Protein AF-A0A8X7BVW0-F1 (afdb_monomer_lite)

pLDDT: mean 76.78, std 14.89, range [41.84, 97.44]

Radius of gyration: 35.73 Å; chains: 1; bounding box: 90×92×79 Å

InterPro domains:
  IPR026680 Coiled-coil domain-containing protein 137 [PF28348] (35-282)
  IPR026680 Coiled-coil domain-containing protein 137 [PTHR21838] (1-282)

Sequence (283 aa):
MGRIPKSKKQKKLKFVDPCYKGPPPKHKKNSRILPNDPPKCADEQKMSRGMEEFFDLKNKAKQNKLKRRKRKKAQKDDFIIVKNHIVDIEQPGMERKVKSLPAVVKQEKFENKYQFFNRLHQMVQKAQVEAKIETKYNIELKNIDEEGNAEYVNASEEVEERKSNKRKKFAEKMKEKKLEKKFSKEYGYKFDLKKERVLFGEVASAPPVLTAKLKKAPEFNKAGKRQLVLKNMFPSIVEPEEKNVAPLSKKWKNMQPELKKNLEIERLRAVQLYRMMKSKKAS

Organism: NCBI:txid2747483

Secondary structure (DSSP, 8-state):
-PPPPPPSS--------TT--SPP----------TTSPPSSSS--PPPHHHHHHHHHHHHHHTT-------PPPPTT---EEE--S--PPPTT-SSPPPPPPSEEE--TT--HHHHHHHHHHHHHHHHHHHHHHHHHTEEEEEE-TTS-EEEEEPPHHHHHHHHHHHHHHHHHHHHHHHHHHHHHHSS-----------TT--SSPPP----PPTT------S-----GGGGSS-------------S-TTTTTS-HHHHHHHHHHHHHHHHHHHHHHHHHH-

Structure (mmCIF, N/CA/C/O backbone):
data_AF-A0A8X7BVW0-F1
#
_entry.id   AF-A0A8X7BVW0-F1
#
loop_
_atom_site.group_PDB
_atom_site.id
_atom_site.type_symbol
_atom_site.label_atom_id
_atom_site.label_alt_id
_atom_site.label_comp_id
_atom_site.label_asym_id
_atom_site.label_entity_id
_atom_site.label_seq_id
_atom_site.pdbx_PDB_ins_code
_atom_site.Cartn_x
_atom_site.Cartn_y
_atom_site.Cartn_z
_atom_site.occupancy
_atom_site.B_iso_or_equiv
_atom_site.auth_seq_id
_atom_site.auth_comp_id
_atom_site.auth_asym_id
_atom_site.auth_atom_id
_atom_site.pdbx_PDB_model_num
ATOM 1 N N . MET A 1 1 ? -24.063 43.518 -1.850 1.00 42.72 1 MET A N 1
ATOM 2 C CA . MET A 1 1 ? -23.518 42.195 -1.457 1.00 42.72 1 MET A CA 1
ATOM 3 C C . MET A 1 1 ? -24.678 41.235 -1.181 1.00 42.72 1 MET A C 1
ATOM 5 O O . MET A 1 1 ? -25.256 41.275 -0.102 1.00 42.72 1 MET A O 1
ATOM 9 N N . GLY A 1 2 ? -25.104 40.455 -2.181 1.00 50.75 2 GLY A N 1
ATOM 10 C CA . GLY A 1 2 ? -26.310 39.616 -2.097 1.00 50.75 2 GLY A CA 1
ATOM 11 C C . GLY A 1 2 ? -26.095 38.327 -1.295 1.00 50.75 2 GLY A C 1
ATOM 12 O O . GLY A 1 2 ? -25.099 37.634 -1.485 1.00 50.75 2 GLY A O 1
ATOM 13 N N . ARG A 1 3 ? -27.031 37.999 -0.393 1.00 54.53 3 ARG A N 1
ATOM 14 C CA . ARG A 1 3 ? -27.007 36.766 0.414 1.00 54.53 3 ARG A CA 1
ATOM 15 C C . ARG A 1 3 ? -27.467 35.561 -0.413 1.00 54.53 3 ARG A C 1
ATOM 17 O O . ARG A 1 3 ? -28.538 35.584 -1.010 1.00 54.53 3 ARG A O 1
ATOM 24 N N . ILE A 1 4 ? -26.677 34.488 -0.395 1.00 56.56 4 ILE A N 1
ATOM 25 C CA . ILE A 1 4 ? -26.977 33.224 -1.082 1.00 56.56 4 ILE A CA 1
ATOM 26 C C . ILE A 1 4 ? -28.040 32.441 -0.283 1.00 56.56 4 ILE A C 1
ATOM 28 O O . ILE A 1 4 ? -27.836 32.197 0.912 1.00 56.56 4 ILE A O 1
ATOM 32 N N . PRO A 1 5 ? -29.155 32.001 -0.895 1.00 55.38 5 PRO A N 1
ATOM 33 C CA . PRO A 1 5 ? -30.182 31.233 -0.196 1.00 55.38 5 PRO A CA 1
ATOM 34 C C . PRO A 1 5 ? -29.732 29.783 0.053 1.00 55.38 5 PRO A C 1
ATOM 36 O O . PRO A 1 5 ? -29.293 29.075 -0.855 1.00 55.38 5 PRO A O 1
ATOM 39 N N . LYS A 1 6 ? -29.868 29.310 1.298 1.00 54.78 6 LYS A N 1
ATOM 40 C CA . LYS A 1 6 ? -29.539 27.930 1.697 1.00 54.78 6 LYS A CA 1
ATOM 41 C C . LYS A 1 6 ? -30.668 26.970 1.301 1.00 54.78 6 LYS A C 1
ATOM 43 O O . LYS A 1 6 ? -31.774 27.059 1.827 1.00 54.78 6 LYS A O 1
ATOM 48 N N . SER A 1 7 ? -30.395 26.009 0.415 1.00 56.81 7 SER A N 1
ATOM 49 C CA . SER A 1 7 ? -31.358 24.953 0.059 1.00 56.81 7 SER A CA 1
ATOM 50 C C . SER A 1 7 ? -31.313 23.768 1.039 1.00 56.81 7 SER A C 1
ATOM 52 O O . SER A 1 7 ? -30.238 23.244 1.318 1.00 56.81 7 SER A O 1
ATOM 54 N N . LYS A 1 8 ? -32.483 23.287 1.489 1.00 58.66 8 LYS A N 1
ATOM 55 C CA . LYS A 1 8 ? -32.697 22.220 2.500 1.00 58.66 8 LYS A CA 1
ATOM 56 C C . LYS A 1 8 ? -32.362 20.772 2.072 1.00 58.66 8 LYS A C 1
ATOM 58 O O . LYS A 1 8 ? -32.707 19.832 2.779 1.00 58.66 8 LYS A O 1
ATOM 63 N N . LYS A 1 9 ? -31.702 20.543 0.936 1.00 56.41 9 LYS A N 1
ATOM 64 C CA . LYS A 1 9 ? -31.255 19.201 0.516 1.00 56.41 9 LYS A CA 1
ATOM 65 C C . LYS A 1 9 ? -29.769 19.271 0.214 1.00 56.41 9 LYS A C 1
ATOM 67 O O . LYS A 1 9 ? -29.373 20.071 -0.627 1.00 56.41 9 LYS A O 1
ATOM 72 N N . GLN A 1 10 ? -28.964 18.459 0.901 1.00 55.59 10 GLN A N 1
ATOM 73 C CA . GLN A 1 10 ? -27.524 18.333 0.675 1.00 55.59 10 GLN A CA 1
ATOM 74 C C . GLN A 1 10 ? -27.252 17.935 -0.784 1.00 55.59 10 GLN A C 1
ATOM 76 O O . GLN A 1 10 ? -27.156 16.759 -1.132 1.00 55.59 10 GLN A O 1
ATOM 81 N N . LYS A 1 11 ? -27.129 18.924 -1.668 1.00 54.22 11 LYS A N 1
ATOM 82 C CA . LYS A 1 11 ? -26.469 18.739 -2.951 1.00 54.22 11 LYS A CA 1
ATOM 83 C C . LYS A 1 11 ? -24.989 18.716 -2.616 1.00 54.22 11 LYS A C 1
ATOM 85 O O . LYS A 1 11 ? -24.462 19.715 -2.135 1.00 54.22 11 LYS A O 1
ATOM 90 N N . LYS A 1 12 ? -24.335 17.572 -2.831 1.00 60.56 12 LYS A N 1
ATOM 91 C CA . LYS A 1 12 ? -22.872 17.499 -2.885 1.00 60.56 12 LYS A CA 1
ATOM 92 C C . LYS A 1 12 ? -22.414 18.693 -3.724 1.00 60.56 12 LYS A C 1
ATOM 94 O O . LYS A 1 12 ? -22.833 18.790 -4.880 1.00 60.56 12 LYS A O 1
ATOM 99 N N . LEU A 1 13 ? -21.668 19.621 -3.122 1.00 55.50 13 LEU A N 1
ATOM 100 C CA . LEU A 1 13 ? -21.007 20.700 -3.847 1.00 55.50 13 LEU A CA 1
ATOM 101 C C . LEU A 1 13 ? -20.209 20.013 -4.953 1.00 55.50 13 LEU A C 1
ATOM 103 O O . LEU A 1 13 ? -19.226 19.325 -4.682 1.00 55.50 13 LEU A O 1
ATOM 107 N N . LYS A 1 14 ? -20.704 20.086 -6.192 1.00 58.03 14 LYS A N 1
ATOM 108 C CA . LYS A 1 14 ? -19.888 19.697 -7.335 1.00 58.03 14 LYS A CA 1
ATOM 109 C C . LYS A 1 14 ? -18.721 20.672 -7.313 1.00 58.03 14 LYS A C 1
ATOM 111 O O . LYS A 1 14 ? -18.957 21.865 -7.150 1.00 58.03 14 LYS A O 1
ATOM 116 N N . PHE A 1 15 ? -17.501 20.156 -7.386 1.00 50.50 15 PHE A N 1
ATOM 117 C CA . PHE A 1 15 ? -16.296 20.969 -7.451 1.00 50.50 15 PHE A CA 1
ATOM 118 C C . PHE A 1 15 ? -16.429 21.899 -8.665 1.00 50.50 15 PHE A C 1
ATOM 120 O O . PHE A 1 15 ? -16.333 21.455 -9.807 1.00 50.50 15 PHE A O 1
ATOM 127 N N . VAL A 1 16 ? -16.792 23.154 -8.409 1.00 56.06 16 VAL A N 1
ATOM 128 C CA . VAL A 1 16 ? -16.766 24.234 -9.389 1.00 56.06 16 VAL A CA 1
ATOM 129 C C . VAL A 1 16 ? -15.484 24.971 -9.071 1.00 56.06 16 VAL A C 1
ATOM 131 O O . VAL A 1 16 ? -15.371 25.568 -8.003 1.00 56.06 16 VAL A O 1
ATOM 134 N N . ASP A 1 17 ? -14.502 24.837 -9.953 1.00 63.69 17 ASP A N 1
ATOM 135 C CA . ASP A 1 17 ? -13.255 25.581 -9.862 1.00 63.69 17 ASP A CA 1
ATOM 136 C C . ASP A 1 17 ? -13.589 27.091 -9.900 1.00 63.69 17 ASP A C 1
ATOM 138 O O . ASP A 1 17 ? -14.168 27.542 -10.897 1.00 63.69 17 ASP A O 1
ATOM 142 N N . PRO A 1 18 ? -13.309 27.874 -8.835 1.00 71.69 18 PRO A N 1
ATOM 143 C CA . PRO A 1 18 ? -13.705 29.284 -8.742 1.00 71.69 18 PRO A CA 1
ATOM 144 C C . PRO A 1 18 ? -13.122 30.156 -9.861 1.00 71.69 18 PRO A C 1
ATOM 146 O O . PRO A 1 18 ? -13.633 31.241 -10.133 1.00 71.69 18 PRO A O 1
ATOM 149 N N . CYS A 1 19 ? -12.055 29.681 -10.509 1.00 67.62 19 CYS A N 1
ATOM 150 C CA . CYS A 1 19 ? -11.322 30.397 -11.545 1.00 67.62 19 CYS A CA 1
ATOM 151 C C . CYS A 1 19 ? -11.762 30.032 -12.976 1.00 67.62 19 CYS A C 1
ATOM 153 O O . CYS A 1 19 ? -11.261 30.615 -13.940 1.00 67.62 19 CYS A O 1
ATOM 155 N N . TYR A 1 20 ? -12.701 29.097 -13.157 1.00 74.44 20 TYR A N 1
ATOM 156 C CA . TYR A 1 20 ? -13.152 28.683 -14.487 1.00 74.44 20 TYR A CA 1
ATOM 157 C C . TYR A 1 20 ? -14.174 29.673 -15.074 1.00 74.44 20 TYR A C 1
ATOM 159 O O . TYR A 1 20 ? -15.349 29.659 -14.715 1.00 74.44 20 TYR A O 1
ATOM 167 N N . LYS A 1 21 ? -13.738 30.518 -16.020 1.00 75.06 21 LYS A N 1
ATOM 168 C CA . LYS A 1 21 ? -14.590 31.484 -16.756 1.00 75.06 21 LYS A CA 1
ATOM 169 C C . LYS A 1 21 ? -15.138 30.954 -18.095 1.00 75.06 21 LYS A C 1
ATOM 171 O O . LYS A 1 21 ? -15.664 31.723 -18.893 1.00 75.06 21 LYS A O 1
ATOM 176 N N . GLY A 1 22 ? -14.986 29.659 -18.374 1.00 79.06 22 GLY A N 1
ATOM 177 C CA . GLY A 1 22 ? -15.438 29.046 -19.625 1.00 79.06 22 GLY A CA 1
ATOM 178 C C . GLY A 1 22 ? -16.896 28.563 -19.579 1.00 79.06 22 GLY A C 1
ATOM 179 O O . GLY A 1 22 ? -17.436 28.324 -18.496 1.00 79.06 22 GLY A O 1
ATOM 180 N N . PRO A 1 23 ? -17.548 28.357 -20.740 1.00 73.88 23 PRO A N 1
ATOM 181 C CA . PRO A 1 23 ? -18.800 27.610 -20.793 1.00 73.88 23 PRO A CA 1
ATOM 182 C C . PRO A 1 23 ? -18.572 26.202 -20.223 1.00 73.88 23 PRO A C 1
ATOM 184 O O . PRO A 1 23 ? -17.513 25.619 -20.460 1.00 73.88 23 PRO A O 1
ATOM 187 N N . PRO A 1 24 ? -19.538 25.633 -19.479 1.00 66.31 24 PRO A N 1
ATOM 188 C CA . PRO A 1 24 ? -19.355 24.350 -18.812 1.00 66.31 24 PRO A CA 1
ATOM 189 C C . PRO A 1 24 ? -18.896 23.295 -19.825 1.00 66.3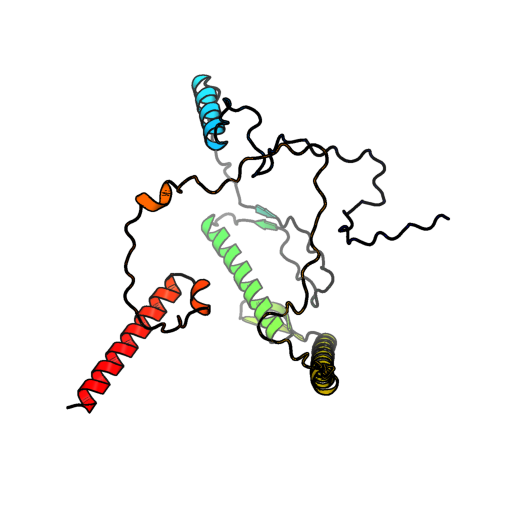1 24 PRO A C 1
ATOM 191 O O . PRO A 1 24 ? -19.453 23.251 -20.931 1.00 66.31 24 PRO A O 1
ATOM 194 N N . PRO A 1 25 ? -17.912 22.436 -19.484 1.00 65.06 25 PRO A N 1
ATOM 195 C CA . PRO A 1 25 ? -17.460 21.403 -20.397 1.00 65.06 25 PRO A CA 1
ATOM 196 C C . PRO A 1 25 ? -18.678 20.573 -20.785 1.00 65.06 25 PRO A C 1
ATOM 198 O O . PRO A 1 25 ? -19.302 19.925 -19.941 1.00 65.06 25 PRO A O 1
ATOM 201 N N . LYS A 1 26 ? -19.052 20.630 -22.070 1.00 59.28 26 LYS A N 1
ATOM 202 C CA . LYS A 1 26 ? -20.091 19.769 -22.626 1.00 59.28 26 LYS A CA 1
ATOM 203 C C . LYS A 1 26 ? -19.593 18.353 -22.383 1.00 59.28 26 LYS A C 1
ATOM 205 O O . LYS A 1 26 ? -18.698 17.891 -23.090 1.00 59.28 26 LYS A O 1
ATOM 210 N N . HIS A 1 27 ? -20.118 17.678 -21.358 1.00 52.81 27 HIS A N 1
ATOM 211 C CA . HIS A 1 27 ? -19.910 16.248 -21.212 1.00 52.81 27 HIS A CA 1
ATOM 212 C C . HIS A 1 27 ? -20.258 15.666 -22.572 1.00 52.81 27 HIS A C 1
ATOM 214 O O . HIS A 1 27 ? -21.388 15.852 -23.032 1.00 52.81 27 HIS A O 1
ATOM 220 N N . LYS A 1 28 ? -19.269 15.069 -23.254 1.00 53.06 28 LYS A N 1
ATOM 221 C CA . LYS A 1 28 ? -19.519 14.347 -24.497 1.00 53.06 28 LYS A CA 1
ATOM 222 C C . LYS A 1 28 ? -20.699 13.453 -24.170 1.00 53.06 28 LYS A C 1
ATOM 224 O O . LYS A 1 28 ? -20.583 12.602 -23.283 1.00 53.06 28 LYS A O 1
ATOM 229 N N . LYS A 1 29 ? -21.849 13.733 -24.788 1.00 50.41 29 LYS A N 1
ATOM 230 C CA . LYS A 1 29 ? -23.032 12.887 -24.719 1.00 50.41 29 LYS A CA 1
ATOM 231 C C . LYS A 1 29 ? -22.629 11.609 -25.435 1.00 50.41 29 LYS A C 1
ATOM 233 O O . LYS A 1 29 ? -23.004 11.381 -26.576 1.00 50.41 29 LYS A O 1
ATOM 238 N N . ASN A 1 30 ? -21.809 10.788 -24.785 1.00 52.25 30 ASN A N 1
ATOM 239 C CA . ASN A 1 30 ? -21.814 9.381 -25.077 1.00 52.25 30 ASN A CA 1
ATOM 240 C C . ASN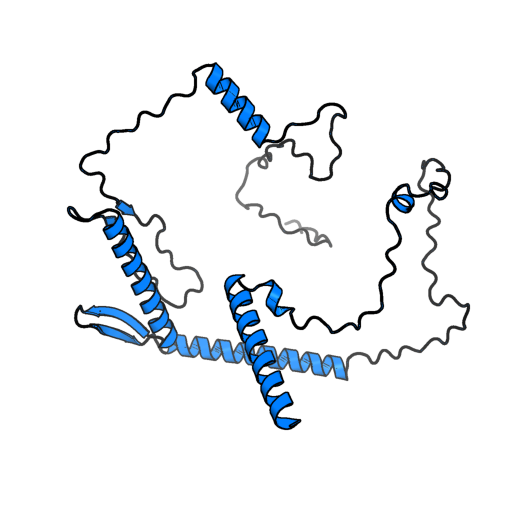 A 1 30 ? -23.281 9.023 -24.896 1.00 52.25 30 ASN A C 1
ATOM 242 O O . ASN A 1 30 ? -23.848 9.268 -23.829 1.00 52.25 30 ASN A O 1
ATOM 246 N N . SER A 1 31 ? -23.890 8.540 -25.966 1.00 53.09 31 SER A N 1
ATOM 247 C CA . SER A 1 31 ? -25.228 7.969 -26.063 1.00 53.09 31 SER A CA 1
ATOM 248 C C . SER A 1 31 ? -25.364 6.716 -25.186 1.00 53.09 31 SER A C 1
ATOM 250 O O . SER A 1 31 ? -25.923 5.704 -25.601 1.00 53.09 31 SER A O 1
ATOM 252 N N . ARG A 1 32 ? -24.822 6.773 -23.965 1.00 56.50 32 ARG A N 1
ATOM 253 C CA . ARG A 1 32 ? -24.996 5.811 -22.896 1.00 56.50 32 ARG A CA 1
ATOM 254 C C . ARG A 1 32 ? -26.451 5.924 -22.487 1.00 56.50 32 ARG A C 1
ATOM 256 O O . ARG A 1 32 ? -26.817 6.767 -21.676 1.00 56.50 32 ARG A O 1
ATOM 263 N N . ILE A 1 33 ? -27.256 5.096 -23.137 1.00 57.94 33 ILE A N 1
ATOM 264 C CA . ILE A 1 33 ? -28.434 4.471 -22.547 1.00 57.94 33 ILE A CA 1
ATOM 265 C C . ILE A 1 33 ? -28.022 4.140 -21.104 1.00 57.94 33 ILE A C 1
ATOM 267 O O . ILE A 1 33 ? -26.988 3.487 -20.904 1.00 57.94 33 ILE A O 1
ATOM 271 N N . LEU A 1 34 ? -28.703 4.706 -20.102 1.00 63.72 34 LEU A N 1
ATOM 272 C CA . LEU A 1 34 ? -28.447 4.300 -18.721 1.00 63.72 34 LEU A CA 1
ATOM 273 C C . LEU A 1 34 ? -28.716 2.788 -18.634 1.00 63.72 34 LEU A C 1
ATOM 275 O O . LEU A 1 34 ? -29.532 2.290 -19.402 1.00 63.72 34 LEU A O 1
ATOM 279 N N . PRO A 1 35 ? -28.069 2.036 -17.729 1.00 59.72 35 PRO A N 1
ATOM 280 C CA . PRO A 1 35 ? -28.177 0.572 -17.697 1.00 59.72 35 PRO A CA 1
ATOM 281 C C . PRO A 1 35 ? -29.611 0.008 -17.665 1.00 59.72 35 PRO A C 1
ATOM 283 O O . PRO A 1 35 ? -29.799 -1.150 -18.013 1.00 59.72 35 PRO A O 1
ATOM 286 N N . ASN A 1 36 ? -30.598 0.827 -17.280 1.00 64.31 36 ASN A N 1
ATOM 287 C CA . ASN A 1 36 ? -32.012 0.463 -17.189 1.00 64.31 36 ASN A CA 1
ATOM 288 C C . ASN A 1 36 ? -32.929 1.272 -18.126 1.00 64.31 36 ASN A C 1
ATOM 290 O O . ASN A 1 36 ? -34.147 1.191 -17.984 1.00 64.31 36 ASN A O 1
ATOM 294 N N . ASP A 1 37 ? -32.387 2.076 -19.043 1.00 73.50 37 ASP A N 1
ATOM 295 C CA . ASP A 1 37 ? -33.228 2.725 -20.049 1.00 73.50 37 ASP A CA 1
ATOM 296 C C . ASP A 1 37 ? -33.638 1.683 -21.105 1.00 73.50 37 ASP A C 1
ATOM 298 O O . ASP A 1 37 ? -32.791 0.896 -21.547 1.00 73.50 37 ASP A O 1
ATOM 302 N N . PRO A 1 38 ? -34.910 1.663 -21.539 1.00 67.38 38 PRO A N 1
ATOM 303 C CA . PRO A 1 38 ? -35.342 0.777 -22.611 1.00 67.38 38 PRO A CA 1
ATOM 304 C C . PRO A 1 38 ? -34.560 1.069 -23.908 1.00 67.38 38 PRO A C 1
ATOM 306 O O . PRO A 1 38 ? -34.147 2.214 -24.144 1.00 67.38 38 PRO A O 1
ATOM 309 N N . PRO A 1 39 ? -34.332 0.053 -24.763 1.00 70.69 39 PRO A N 1
ATOM 310 C CA . PRO A 1 39 ? -33.668 0.254 -26.046 1.00 70.69 39 PRO A CA 1
ATOM 311 C C . PRO A 1 39 ? -34.432 1.286 -26.886 1.00 70.69 39 PRO A C 1
ATOM 313 O O . PRO A 1 39 ? -35.659 1.328 -26.883 1.00 70.69 39 PRO A O 1
ATOM 316 N N . LYS A 1 40 ? -33.695 2.149 -27.597 1.00 70.25 40 LYS A N 1
ATOM 317 C CA . LYS A 1 40 ? -34.285 3.250 -28.380 1.00 70.25 40 LYS A CA 1
ATOM 318 C C . LYS A 1 40 ? -35.033 2.779 -29.630 1.00 70.25 40 LYS A C 1
ATOM 320 O O . LYS A 1 40 ? -35.951 3.468 -30.053 1.00 70.25 40 LYS A O 1
ATOM 325 N N . CYS A 1 41 ? -34.638 1.641 -30.191 1.00 75.44 41 CYS A N 1
ATOM 326 C CA . CYS A 1 41 ? -35.321 0.970 -31.293 1.00 75.44 41 CYS A CA 1
ATOM 327 C C . CYS A 1 41 ? -35.514 -0.499 -30.909 1.00 75.44 41 CYS A C 1
ATOM 329 O O . CYS A 1 41 ? -34.599 -1.097 -30.341 1.00 75.44 41 CYS A O 1
ATOM 331 N N . ALA A 1 42 ? -36.693 -1.057 -31.192 1.00 68.62 42 ALA A N 1
ATOM 332 C CA . ALA A 1 42 ? -37.024 -2.447 -30.868 1.00 68.62 42 ALA A CA 1
ATOM 333 C C . ALA A 1 42 ? -36.228 -3.452 -31.720 1.00 68.62 42 ALA A C 1
ATOM 335 O O . ALA A 1 42 ? -35.870 -4.516 -31.222 1.00 68.62 42 ALA A O 1
ATOM 336 N N . ASP A 1 43 ? -35.886 -3.068 -32.953 1.00 75.19 43 ASP A N 1
ATOM 337 C CA . ASP A 1 43 ? -35.269 -3.964 -33.940 1.00 75.19 43 ASP A CA 1
ATOM 338 C C . ASP A 1 43 ? -33.737 -3.830 -34.022 1.00 75.19 43 ASP A C 1
ATOM 340 O O . ASP A 1 43 ? -33.052 -4.688 -34.575 1.00 75.19 43 ASP A O 1
ATOM 344 N N . GLU A 1 44 ? -33.160 -2.771 -33.443 1.00 70.62 44 GLU A N 1
ATOM 345 C CA . GLU A 1 44 ? -31.708 -2.565 -33.428 1.00 70.62 44 GLU A CA 1
ATOM 346 C C . GLU A 1 44 ? -31.083 -3.183 -32.173 1.00 70.62 44 GLU A C 1
ATOM 348 O O . GLU A 1 44 ? -30.808 -2.510 -31.171 1.00 70.62 44 GLU A O 1
ATOM 353 N N . GLN A 1 45 ? -30.807 -4.485 -32.224 1.00 74.88 45 GLN A N 1
ATOM 354 C CA . GLN A 1 45 ? -29.990 -5.125 -31.202 1.00 74.88 45 GLN A CA 1
ATOM 355 C C . GLN A 1 45 ? -28.525 -4.703 -31.386 1.00 74.88 45 GLN A C 1
ATOM 357 O O . GLN A 1 45 ? -27.822 -5.172 -32.281 1.00 74.88 45 GLN A O 1
ATOM 362 N N . LYS A 1 46 ? -28.046 -3.789 -30.534 1.00 72.81 46 LYS A N 1
ATOM 363 C CA . LYS A 1 46 ? -26.638 -3.372 -30.556 1.00 72.81 46 LYS A CA 1
ATOM 364 C C . LYS A 1 46 ? -25.734 -4.556 -30.240 1.00 72.81 46 LYS A C 1
ATOM 366 O O . LYS A 1 46 ? -25.914 -5.227 -29.221 1.00 72.81 46 LYS A O 1
ATOM 371 N N . MET A 1 47 ? -24.742 -4.783 -31.096 1.00 82.75 47 MET A N 1
ATOM 372 C CA . MET A 1 47 ? -23.728 -5.798 -30.844 1.00 82.75 47 MET A CA 1
ATOM 373 C C . MET A 1 47 ? -22.875 -5.420 -29.632 1.00 82.75 47 MET A C 1
ATOM 375 O O . MET A 1 47 ? -22.715 -4.249 -29.283 1.00 82.75 47 MET A O 1
ATOM 379 N N . SER A 1 48 ? -22.337 -6.430 -28.948 1.00 87.12 48 SER A N 1
ATOM 380 C CA . SER A 1 48 ? -21.414 -6.182 -27.845 1.00 87.12 48 SER A CA 1
ATOM 381 C C . SER A 1 48 ? -20.130 -5.536 -28.374 1.00 87.12 48 SER A C 1
ATOM 383 O O . SER A 1 48 ? -19.669 -5.839 -29.475 1.00 87.12 48 SER A O 1
ATOM 385 N N . ARG A 1 49 ? -19.503 -4.679 -27.565 1.00 83.38 49 ARG A N 1
ATOM 386 C CA . ARG A 1 49 ? -18.277 -3.964 -27.953 1.00 83.38 49 ARG A CA 1
ATOM 387 C C . ARG A 1 49 ? -17.148 -4.898 -28.408 1.00 83.38 49 ARG A C 1
ATOM 389 O O . ARG A 1 49 ? -16.448 -4.588 -29.362 1.00 83.38 49 ARG A O 1
ATOM 396 N N . GLY A 1 50 ? -16.980 -6.048 -27.753 1.00 90.00 50 GLY A N 1
ATOM 397 C CA . GLY A 1 50 ? -15.970 -7.030 -28.164 1.00 90.00 50 GLY A CA 1
ATOM 398 C C . GLY A 1 50 ? -16.244 -7.611 -29.555 1.00 90.00 50 GLY A C 1
ATOM 399 O O . GLY A 1 50 ? -15.314 -7.873 -30.313 1.00 90.00 50 GLY A O 1
ATOM 400 N N . MET A 1 51 ? -17.520 -7.759 -29.918 1.00 89.00 51 MET A N 1
ATOM 401 C CA . MET A 1 51 ? -17.931 -8.234 -31.237 1.00 89.00 51 MET A CA 1
ATOM 402 C C . MET A 1 51 ? -17.742 -7.154 -32.310 1.00 89.00 51 MET A C 1
ATOM 404 O O . MET A 1 51 ? -17.249 -7.464 -33.391 1.00 89.00 51 MET A O 1
ATOM 408 N N . GLU A 1 52 ? -18.031 -5.887 -31.999 1.00 90.19 52 GLU A N 1
ATOM 409 C CA . GLU A 1 52 ? -17.690 -4.746 -32.865 1.00 90.19 52 GLU A CA 1
ATOM 410 C C . GLU A 1 52 ? -16.176 -4.681 -33.135 1.00 90.19 52 GLU A C 1
ATOM 412 O O . GLU A 1 52 ? -15.749 -4.643 -34.290 1.00 90.19 52 GLU A O 1
ATOM 417 N N . GLU A 1 53 ? -15.352 -4.770 -32.084 1.00 93.56 53 GLU A N 1
ATOM 418 C CA . GLU A 1 53 ? -13.887 -4.771 -32.195 1.00 93.56 53 GLU A CA 1
ATOM 419 C C . GLU A 1 53 ? -13.375 -5.950 -33.046 1.00 93.56 53 GLU A C 1
ATOM 421 O O . GLU A 1 53 ? -12.435 -5.795 -33.833 1.00 93.56 53 GLU A O 1
ATOM 426 N N . PHE A 1 54 ? -14.021 -7.116 -32.950 1.00 95.06 54 PHE A N 1
ATOM 427 C CA . PHE A 1 54 ? -13.713 -8.278 -33.782 1.00 95.06 54 PHE A CA 1
ATOM 428 C C . PHE A 1 54 ? -14.044 -8.053 -35.265 1.00 95.06 54 PHE A C 1
ATOM 430 O O . PHE A 1 54 ? -13.218 -8.366 -36.127 1.00 95.06 54 PHE A O 1
ATOM 437 N N . PHE A 1 55 ? -15.213 -7.490 -35.590 1.00 93.88 55 PHE A N 1
ATOM 438 C CA . PHE A 1 55 ? -15.561 -7.156 -36.976 1.00 93.88 55 PHE A CA 1
ATOM 439 C C . PHE A 1 55 ? -14.624 -6.100 -37.558 1.00 93.88 55 PHE A C 1
ATOM 441 O O . PHE A 1 55 ? -14.170 -6.248 -38.694 1.00 93.88 55 PHE A O 1
ATOM 448 N N . ASP A 1 56 ? -14.250 -5.095 -36.770 1.00 93.50 56 ASP A N 1
ATOM 449 C CA . ASP A 1 56 ? -13.261 -4.095 -37.164 1.00 93.50 56 ASP A CA 1
ATOM 450 C C . ASP A 1 56 ? -11.899 -4.723 -37.465 1.00 93.50 56 ASP A C 1
ATOM 452 O O . ASP A 1 56 ? -11.268 -4.397 -38.475 1.00 93.50 56 ASP A O 1
ATOM 456 N N . LEU A 1 57 ? -11.436 -5.644 -36.615 1.00 92.38 57 LEU A N 1
ATOM 457 C CA . LEU A 1 57 ? -10.208 -6.408 -36.841 1.00 92.38 57 LEU A CA 1
ATOM 458 C C . LEU A 1 57 ? -10.304 -7.257 -38.111 1.00 92.38 57 LEU A C 1
ATOM 460 O O . LEU A 1 57 ? -9.389 -7.214 -38.934 1.00 92.38 57 LEU A O 1
ATOM 464 N N . LYS A 1 58 ? -11.419 -7.968 -38.315 1.00 95.00 58 LYS A N 1
ATOM 465 C CA . LYS A 1 58 ? -11.677 -8.781 -39.512 1.00 95.00 58 LYS A CA 1
ATOM 466 C C . LYS A 1 58 ? -11.678 -7.927 -40.781 1.00 95.00 58 LYS A C 1
ATOM 468 O O . LYS A 1 58 ? -11.067 -8.309 -41.775 1.00 95.00 58 LYS A O 1
ATOM 473 N N . ASN A 1 59 ? -12.300 -6.752 -40.746 1.00 93.69 59 ASN A N 1
ATOM 474 C CA . ASN A 1 59 ? -12.342 -5.819 -41.871 1.00 93.69 59 ASN A CA 1
ATOM 475 C C . ASN A 1 59 ? -10.960 -5.218 -42.159 1.00 93.69 59 ASN A C 1
ATOM 477 O O . ASN A 1 59 ? -10.536 -5.168 -43.314 1.00 93.69 59 ASN A O 1
ATOM 481 N N . LYS A 1 60 ? -10.204 -4.836 -41.122 1.00 92.19 60 LYS A N 1
ATOM 482 C CA . LYS A 1 60 ? -8.813 -4.364 -41.260 1.00 92.19 60 LYS A CA 1
ATOM 483 C C . LYS A 1 60 ? -7.883 -5.454 -41.798 1.00 92.19 60 LYS A C 1
ATOM 485 O O . LYS A 1 60 ? -6.978 -5.136 -42.571 1.00 92.19 60 LYS A O 1
ATOM 490 N N . ALA A 1 61 ? -8.114 -6.713 -41.420 1.00 90.12 61 ALA A N 1
ATOM 491 C CA . ALA A 1 61 ? -7.397 -7.870 -41.946 1.00 90.12 61 ALA A CA 1
ATOM 492 C C . ALA A 1 61 ? -7.702 -8.098 -43.429 1.00 90.12 61 ALA A C 1
ATOM 494 O O . ALA A 1 61 ? -6.773 -8.170 -44.223 1.00 90.12 61 ALA A O 1
ATOM 495 N N . LYS A 1 62 ? -8.986 -8.111 -43.815 1.00 92.25 62 LYS A N 1
ATOM 496 C CA . LYS A 1 62 ? -9.415 -8.230 -45.221 1.00 92.25 62 LYS A CA 1
ATOM 497 C C . LYS A 1 62 ? -8.840 -7.127 -46.110 1.00 92.25 62 LYS A C 1
ATOM 499 O O . LYS A 1 62 ? -8.483 -7.381 -47.250 1.00 92.25 62 LYS A O 1
ATOM 504 N N . GLN A 1 63 ? -8.727 -5.908 -45.586 1.00 92.06 63 GLN A N 1
ATOM 505 C CA . GLN A 1 63 ? -8.151 -4.771 -46.310 1.00 92.06 63 GLN A CA 1
ATOM 506 C C . GLN A 1 63 ? -6.609 -4.772 -46.329 1.00 92.06 63 GLN A C 1
ATOM 508 O O . GLN A 1 63 ? -6.021 -3.790 -46.776 1.00 92.06 63 GLN A O 1
ATOM 513 N N . ASN A 1 64 ? -5.936 -5.806 -45.798 1.00 83.12 64 ASN A N 1
ATOM 514 C CA . ASN A 1 64 ? -4.477 -5.862 -45.623 1.00 83.12 64 ASN A CA 1
ATOM 515 C C . ASN A 1 64 ? -3.885 -4.625 -44.908 1.00 83.12 64 ASN A C 1
ATOM 517 O O . ASN A 1 64 ? -2.704 -4.304 -45.037 1.00 83.12 64 ASN A O 1
ATOM 521 N N . LYS A 1 65 ? -4.694 -3.929 -44.095 1.00 81.94 65 LYS A N 1
ATOM 522 C CA . LYS A 1 65 ? -4.285 -2.733 -43.335 1.00 81.94 65 LYS A CA 1
ATOM 523 C C . LYS A 1 65 ? -3.646 -3.074 -41.989 1.00 81.94 65 LYS A C 1
ATOM 525 O O . LYS A 1 65 ? -3.172 -2.177 -41.289 1.00 81.94 65 LYS A O 1
ATOM 530 N N . LEU A 1 66 ? -3.591 -4.354 -41.619 1.00 79.06 66 LEU A N 1
ATOM 531 C CA . LEU A 1 66 ? -2.821 -4.836 -40.473 1.00 79.06 66 LEU A CA 1
ATOM 532 C C . LEU A 1 66 ? -1.323 -4.781 -40.798 1.00 79.06 66 LEU A C 1
ATOM 534 O O . LEU A 1 66 ? -0.693 -5.782 -41.134 1.00 79.06 66 LEU A O 1
ATOM 538 N N . LYS A 1 67 ? -0.729 -3.589 -40.686 1.00 79.44 67 LYS A N 1
ATOM 539 C CA . LYS A 1 67 ? 0.725 -3.435 -40.761 1.00 79.44 67 LYS A CA 1
ATOM 540 C C . LYS A 1 67 ? 1.348 -4.253 -39.629 1.00 79.44 67 LYS A C 1
ATOM 542 O O . LYS A 1 67 ? 1.237 -3.881 -38.459 1.00 79.44 67 LYS A O 1
ATOM 547 N N . ARG A 1 68 ? 2.025 -5.358 -39.966 1.00 76.06 68 ARG A N 1
ATOM 548 C CA . ARG A 1 68 ? 2.898 -6.062 -39.017 1.00 76.06 68 ARG A CA 1
ATOM 549 C C . ARG A 1 68 ? 3.913 -5.037 -38.524 1.00 76.06 68 ARG A C 1
ATOM 551 O O . ARG A 1 68 ? 4.702 -4.521 -39.316 1.00 76.06 68 ARG A O 1
ATOM 558 N N . ARG A 1 69 ? 3.868 -4.686 -37.233 1.00 76.75 69 ARG A N 1
ATOM 559 C CA . ARG A 1 69 ? 4.904 -3.836 -36.634 1.00 76.75 69 ARG A CA 1
ATOM 560 C C . ARG A 1 69 ? 6.239 -4.522 -36.904 1.00 76.75 69 ARG A C 1
ATOM 562 O O . ARG A 1 69 ? 6.472 -5.617 -36.396 1.00 76.75 69 ARG A O 1
ATOM 569 N N . LYS A 1 70 ? 7.094 -3.896 -37.721 1.00 75.00 70 LYS A N 1
ATOM 570 C CA . LYS A 1 70 ? 8.480 -4.339 -37.883 1.00 75.00 70 LYS A CA 1
ATOM 571 C C . LYS A 1 70 ? 9.087 -4.352 -36.481 1.00 75.00 70 LYS A C 1
ATOM 573 O O . LYS A 1 70 ? 9.103 -3.314 -35.816 1.00 75.00 70 LYS A O 1
ATOM 578 N N . ARG A 1 71 ? 9.510 -5.526 -36.003 1.00 71.12 71 ARG A N 1
ATOM 579 C CA . ARG A 1 71 ? 10.273 -5.622 -34.756 1.00 71.12 71 ARG A CA 1
ATOM 580 C C . ARG A 1 71 ? 11.538 -4.798 -34.980 1.00 71.12 71 ARG A C 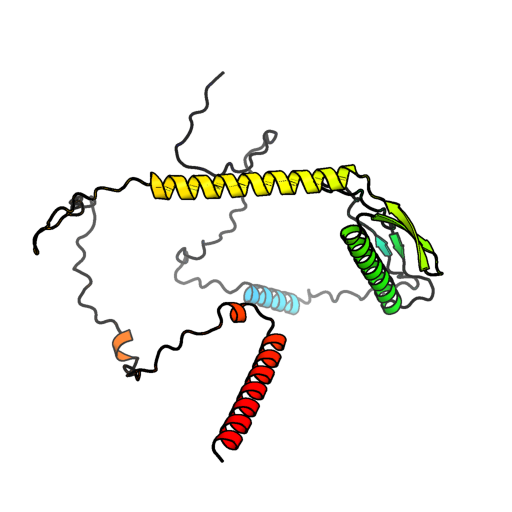1
ATOM 582 O O . ARG A 1 71 ? 12.321 -5.121 -35.870 1.00 71.12 71 ARG A O 1
ATOM 589 N N . LYS A 1 72 ? 11.687 -3.687 -34.253 1.00 70.81 72 LYS A N 1
ATOM 590 C CA . LYS A 1 72 ? 12.945 -2.938 -34.254 1.00 70.81 72 LYS A CA 1
ATOM 591 C C . LYS A 1 72 ? 14.033 -3.917 -33.801 1.00 70.81 72 LYS A C 1
ATOM 593 O O . LYS A 1 72 ? 13.815 -4.639 -32.829 1.00 70.81 72 LYS A O 1
ATOM 598 N N . LYS A 1 73 ? 15.145 -3.999 -34.538 1.00 67.25 73 LYS A N 1
ATOM 599 C CA . LYS A 1 73 ? 16.327 -4.735 -34.068 1.00 67.25 73 LYS A CA 1
ATOM 600 C C . LYS A 1 73 ? 16.730 -4.096 -32.735 1.00 67.25 73 LYS A C 1
ATOM 602 O O . LYS A 1 73 ? 16.791 -2.869 -32.679 1.00 67.25 73 LYS A O 1
ATOM 607 N N . ALA A 1 74 ? 16.904 -4.903 -31.687 1.00 61.28 74 ALA A N 1
ATOM 608 C CA . ALA A 1 74 ? 17.379 -4.409 -30.396 1.00 61.28 74 ALA A CA 1
ATOM 609 C C . ALA A 1 74 ? 18.709 -3.681 -30.631 1.00 61.28 74 ALA A C 1
ATOM 611 O O . ALA A 1 74 ? 19.584 -4.226 -31.315 1.00 61.28 74 ALA A O 1
ATOM 612 N N . 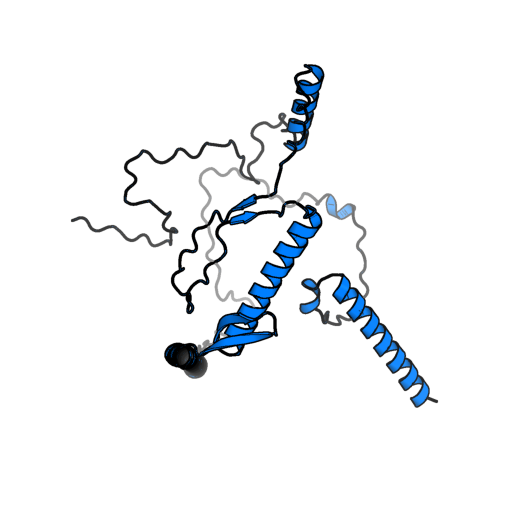GLN A 1 75 ? 18.826 -2.436 -30.170 1.00 69.12 75 GLN A N 1
ATOM 613 C CA . GLN A 1 75 ? 20.109 -1.744 -30.239 1.00 69.12 75 GLN A CA 1
ATOM 614 C C . GLN A 1 75 ? 21.064 -2.443 -29.267 1.00 69.12 75 GLN A C 1
ATOM 616 O O . GLN A 1 75 ? 20.640 -2.971 -28.238 1.00 69.12 75 GLN A O 1
ATOM 621 N N . LYS A 1 76 ? 22.353 -2.508 -29.622 1.00 62.47 76 LYS A N 1
ATOM 622 C CA . LYS A 1 76 ? 23.361 -3.267 -28.861 1.00 62.47 76 LYS A CA 1
ATOM 623 C C . LYS A 1 76 ? 23.546 -2.769 -27.416 1.00 62.47 76 LYS A C 1
ATOM 625 O O . LYS A 1 76 ? 24.079 -3.519 -26.614 1.00 62.47 76 LYS A O 1
ATOM 630 N N . ASP A 1 77 ? 22.998 -1.600 -27.082 1.00 67.44 77 ASP A N 1
ATOM 631 C CA . ASP A 1 77 ? 23.081 -0.964 -25.765 1.00 67.44 77 ASP A CA 1
ATOM 632 C C . ASP A 1 77 ? 21.693 -0.573 -25.216 1.00 67.44 77 ASP A C 1
ATOM 634 O O . ASP A 1 77 ? 21.509 0.505 -24.649 1.00 67.44 77 ASP A O 1
ATOM 638 N N . ASP A 1 78 ? 20.684 -1.437 -25.388 1.00 77.06 78 ASP A N 1
ATOM 639 C CA . ASP A 1 78 ? 19.356 -1.268 -24.771 1.00 77.06 78 ASP A CA 1
ATOM 640 C C . ASP A 1 78 ? 19.408 -1.577 -23.254 1.00 77.06 78 ASP A C 1
ATOM 642 O O . ASP A 1 78 ? 18.779 -2.524 -22.766 1.00 77.06 78 ASP A O 1
ATOM 646 N N . PHE A 1 79 ? 20.179 -0.791 -22.494 1.00 88.94 79 PHE A N 1
ATOM 647 C CA . PHE A 1 79 ? 20.194 -0.857 -21.032 1.00 88.94 79 PHE A CA 1
ATOM 648 C C . PHE A 1 79 ? 18.855 -0.388 -20.468 1.00 88.94 79 PHE A C 1
ATOM 650 O O . PHE A 1 79 ? 18.312 0.647 -20.865 1.00 88.94 79 PHE A O 1
ATOM 657 N N . ILE A 1 80 ? 18.323 -1.135 -19.502 1.00 89.25 80 ILE A N 1
ATOM 658 C CA . ILE A 1 80 ? 17.119 -0.714 -18.790 1.00 89.25 80 ILE A CA 1
ATOM 659 C C . ILE A 1 80 ? 17.480 0.477 -17.895 1.00 89.25 80 ILE A C 1
ATOM 661 O O . ILE A 1 80 ? 18.373 0.398 -17.051 1.00 89.25 80 ILE A O 1
ATOM 665 N N . ILE A 1 81 ? 16.767 1.589 -18.079 1.00 91.69 81 ILE A N 1
ATOM 666 C CA . ILE A 1 81 ? 16.898 2.795 -17.260 1.00 91.69 81 ILE A CA 1
ATOM 667 C C . ILE A 1 81 ? 15.565 3.029 -16.561 1.00 91.69 81 ILE A C 1
ATOM 669 O O . ILE A 1 81 ? 14.560 3.329 -17.207 1.00 91.69 81 ILE A O 1
ATOM 673 N N . VAL A 1 82 ? 15.568 2.920 -15.237 1.00 90.88 82 VAL A N 1
ATOM 674 C CA . VAL A 1 82 ? 14.421 3.251 -14.393 1.00 90.88 82 VAL A CA 1
ATOM 675 C C . VAL A 1 82 ? 14.632 4.663 -13.863 1.00 90.88 82 VAL A C 1
ATOM 677 O O . VAL A 1 82 ? 15.616 4.937 -13.178 1.00 90.88 82 VAL A O 1
ATOM 680 N N . LYS A 1 83 ? 13.729 5.576 -14.228 1.00 89.62 83 LYS A N 1
ATOM 681 C CA . LYS A 1 83 ? 13.722 6.962 -13.748 1.00 89.62 83 LYS A CA 1
ATOM 682 C C . LYS A 1 83 ? 12.569 7.150 -12.775 1.00 89.62 83 LYS A C 1
ATOM 684 O O . LYS A 1 83 ? 11.444 6.752 -13.086 1.00 89.62 83 LYS A O 1
ATOM 689 N N . ASN A 1 84 ? 12.827 7.815 -11.655 1.00 81.06 84 ASN A N 1
ATOM 690 C CA . ASN A 1 84 ? 11.757 8.247 -10.767 1.00 81.06 84 ASN A CA 1
ATOM 691 C C . ASN A 1 84 ? 11.013 9.409 -11.432 1.00 81.06 84 ASN A C 1
ATOM 693 O O . ASN A 1 84 ? 11.557 10.492 -11.624 1.00 81.06 84 ASN A O 1
ATOM 697 N N . HIS A 1 85 ? 9.773 9.156 -11.853 1.00 68.56 85 HIS A N 1
ATOM 698 C CA . HIS A 1 85 ? 8.928 10.168 -12.494 1.00 68.56 85 HIS A CA 1
ATOM 699 C C . HIS A 1 85 ? 8.140 11.019 -11.492 1.00 68.56 85 HIS A C 1
ATOM 701 O O . HIS A 1 85 ? 7.597 12.056 -11.868 1.00 68.56 85 HIS A O 1
ATOM 707 N N . ILE A 1 86 ? 8.056 10.572 -10.240 1.00 74.12 86 ILE A N 1
ATOM 708 C CA . ILE A 1 86 ? 7.357 11.262 -9.162 1.00 74.12 86 ILE A CA 1
ATOM 709 C C . ILE A 1 86 ? 8.432 11.936 -8.320 1.00 74.12 86 ILE A C 1
ATOM 711 O O . ILE A 1 86 ? 9.324 11.263 -7.811 1.00 74.12 86 ILE A O 1
ATOM 715 N N . VAL A 1 87 ? 8.367 13.263 -8.236 1.00 65.56 87 VAL A N 1
ATOM 716 C CA . VAL A 1 87 ? 9.185 14.031 -7.297 1.00 65.56 87 VAL A CA 1
ATOM 717 C C . VAL A 1 87 ? 8.708 13.664 -5.896 1.00 65.56 87 VAL A C 1
ATOM 719 O O . VAL A 1 87 ? 7.499 13.659 -5.651 1.00 65.56 87 VAL A O 1
ATOM 722 N N . ASP A 1 88 ? 9.642 13.341 -5.009 1.00 68.75 88 ASP A N 1
ATOM 723 C CA . ASP A 1 88 ? 9.384 13.040 -3.603 1.00 68.75 88 ASP A CA 1
ATOM 724 C C . ASP A 1 88 ? 8.850 14.301 -2.899 1.00 68.75 88 ASP A C 1
ATOM 726 O O . ASP A 1 88 ? 9.590 15.078 -2.303 1.00 68.75 88 ASP A O 1
ATOM 730 N N . ILE A 1 89 ? 7.550 14.563 -3.045 1.00 79.69 89 ILE A N 1
ATOM 731 C CA . ILE A 1 89 ? 6.869 15.683 -2.397 1.00 79.69 89 ILE A CA 1
ATOM 732 C C . ILE A 1 89 ? 6.416 15.203 -1.022 1.00 79.69 89 ILE A C 1
ATOM 734 O O . ILE A 1 89 ? 5.617 14.267 -0.920 1.00 79.69 89 ILE A O 1
ATOM 738 N N . GLU A 1 90 ? 6.897 15.866 0.029 1.00 81.38 90 GLU A N 1
ATOM 739 C CA . GLU A 1 90 ? 6.416 15.645 1.391 1.00 81.38 90 GLU A CA 1
ATOM 740 C C . GLU A 1 90 ? 4.901 15.872 1.443 1.00 81.38 90 GLU A C 1
ATOM 742 O O . GLU A 1 90 ? 4.392 16.956 1.144 1.00 81.38 90 GLU A O 1
ATOM 747 N N . GLN A 1 91 ? 4.154 14.823 1.785 1.00 82.50 91 GLN A N 1
ATOM 748 C CA . GLN A 1 91 ? 2.704 14.925 1.890 1.00 82.50 91 GLN A CA 1
ATOM 749 C C . GLN A 1 91 ? 2.306 15.480 3.263 1.00 82.50 91 GLN A C 1
ATOM 751 O O . GLN A 1 91 ? 2.900 15.105 4.281 1.00 82.50 91 GLN A O 1
ATOM 756 N N . PRO A 1 92 ? 1.261 16.327 3.334 1.00 82.94 92 PRO A N 1
ATOM 757 C CA . PRO A 1 92 ? 0.779 16.842 4.607 1.00 82.94 92 PRO A CA 1
ATOM 758 C C . PRO A 1 92 ? 0.338 15.684 5.510 1.00 82.94 92 PRO A C 1
ATOM 760 O O . PRO A 1 92 ? -0.509 14.872 5.139 1.00 82.94 92 PRO A O 1
ATOM 763 N N . GLY A 1 93 ? 0.912 15.621 6.713 1.00 82.06 93 GLY A N 1
ATOM 764 C CA . GLY A 1 93 ? 0.640 14.565 7.692 1.00 82.06 93 GLY A CA 1
ATOM 765 C C . GLY A 1 93 ? 1.668 13.432 7.734 1.00 82.06 93 GLY A C 1
ATOM 766 O O . GLY A 1 93 ? 1.511 12.535 8.563 1.00 82.06 93 GLY A O 1
ATOM 767 N N . MET A 1 94 ? 2.722 13.468 6.911 1.00 80.81 94 MET A N 1
ATOM 768 C CA . MET A 1 94 ? 3.895 12.619 7.134 1.00 80.81 94 MET A CA 1
ATOM 769 C C . MET A 1 94 ? 4.636 13.080 8.396 1.00 80.81 94 MET A C 1
ATOM 771 O O . MET A 1 94 ? 4.961 14.252 8.548 1.00 80.81 94 MET A O 1
ATOM 775 N N . GLU A 1 95 ? 4.867 12.155 9.331 1.00 76.38 95 GLU A N 1
ATOM 776 C CA . GLU A 1 95 ? 5.603 12.436 10.577 1.00 76.38 95 GLU A CA 1
ATOM 777 C C . GLU A 1 95 ? 7.125 12.398 10.375 1.00 76.38 95 GLU A C 1
ATOM 779 O O . GLU A 1 95 ? 7.862 12.840 11.248 1.00 76.38 95 GLU A O 1
ATOM 784 N N . ARG A 1 96 ? 7.590 11.860 9.241 1.00 77.69 96 ARG A N 1
ATOM 785 C CA . ARG A 1 96 ? 9.005 11.654 8.923 1.00 77.69 96 ARG A CA 1
ATOM 786 C C . ARG A 1 96 ? 9.349 12.277 7.588 1.00 77.69 96 ARG A C 1
ATOM 788 O O . ARG A 1 96 ? 8.516 12.277 6.679 1.00 77.69 96 ARG A O 1
ATOM 795 N N . LYS A 1 97 ? 10.590 12.749 7.486 1.00 82.69 97 LYS A N 1
ATOM 796 C CA . LYS A 1 97 ? 11.154 13.269 6.242 1.00 82.69 97 LYS A CA 1
ATOM 797 C C . LYS A 1 97 ? 11.248 12.148 5.212 1.00 82.69 97 LYS A C 1
ATOM 799 O O . LYS A 1 97 ? 11.486 10.988 5.558 1.00 82.69 97 LYS A O 1
ATOM 804 N N . VAL A 1 98 ? 11.035 12.489 3.947 1.00 84.38 98 VAL A N 1
ATOM 805 C CA . VAL A 1 98 ? 11.160 11.517 2.859 1.00 84.38 98 VAL A CA 1
ATOM 806 C C . VAL A 1 98 ? 12.645 11.247 2.623 1.00 84.38 98 VAL A C 1
ATOM 808 O O . VAL A 1 98 ? 13.425 12.179 2.439 1.00 84.38 98 VAL A O 1
ATOM 811 N N . LYS A 1 99 ? 13.051 9.972 2.657 1.00 83.38 99 LYS A N 1
ATOM 812 C CA . LYS A 1 99 ? 14.420 9.581 2.302 1.00 83.38 99 LYS A CA 1
ATOM 813 C C . LYS A 1 99 ? 14.649 9.825 0.813 1.00 83.38 99 LYS A C 1
ATOM 815 O O . LYS A 1 99 ? 13.791 9.482 0.001 1.00 83.38 99 LYS A O 1
ATOM 820 N N . SER A 1 100 ? 15.810 10.363 0.457 1.00 82.62 100 SER A N 1
ATOM 821 C CA . SER A 1 100 ? 16.188 10.539 -0.941 1.00 82.62 100 SER A CA 1
ATOM 822 C C . SER A 1 100 ? 16.395 9.177 -1.603 1.00 82.62 100 SER A C 1
ATOM 824 O O . SER A 1 100 ? 17.261 8.394 -1.215 1.00 82.62 100 SER A O 1
ATOM 826 N N . LEU A 1 101 ? 15.592 8.884 -2.623 1.00 82.25 101 LEU A N 1
ATOM 827 C CA . LEU A 1 101 ? 15.806 7.719 -3.472 1.00 82.25 101 LEU A CA 1
ATOM 828 C C . LEU A 1 101 ? 16.770 8.067 -4.616 1.00 82.25 101 LEU A C 1
ATOM 830 O O . LEU A 1 101 ? 16.802 9.213 -5.075 1.00 82.25 101 LEU A O 1
ATOM 834 N N . PRO A 1 102 ? 17.539 7.092 -5.132 1.00 87.44 102 PRO A N 1
ATOM 835 C CA . PRO A 1 102 ? 18.361 7.319 -6.312 1.00 87.44 102 PRO A CA 1
ATOM 836 C C . PRO A 1 102 ? 17.472 7.747 -7.485 1.00 87.44 102 PRO A C 1
ATOM 838 O O . PRO A 1 102 ? 16.537 7.042 -7.863 1.00 87.44 102 PRO A O 1
ATOM 841 N N . ALA A 1 103 ? 17.773 8.907 -8.075 1.00 87.88 103 ALA A N 1
ATOM 842 C CA . ALA A 1 103 ? 16.948 9.502 -9.129 1.00 87.88 103 ALA A CA 1
ATOM 843 C C . ALA A 1 103 ? 16.845 8.612 -10.380 1.00 87.88 103 ALA A C 1
ATOM 845 O O . ALA A 1 103 ? 15.821 8.589 -11.073 1.00 87.88 103 ALA A O 1
ATOM 846 N N . VAL A 1 104 ? 17.926 7.887 -10.680 1.00 91.56 104 VAL A N 1
ATOM 847 C CA . VAL A 1 104 ? 18.016 6.992 -11.828 1.00 91.56 104 VAL A CA 1
ATOM 848 C C . VAL A 1 104 ? 18.747 5.723 -11.421 1.00 91.56 104 VAL A C 1
ATOM 850 O O . VAL A 1 104 ? 19.888 5.781 -10.970 1.00 91.56 104 VAL A O 1
ATOM 853 N N . VAL A 1 105 ? 18.114 4.577 -11.657 1.00 93.56 105 VAL A N 1
ATOM 854 C CA . VAL A 1 105 ? 18.730 3.257 -11.501 1.00 93.56 105 VAL A CA 1
ATOM 855 C C . VAL A 1 105 ? 18.915 2.662 -12.893 1.00 93.56 105 VAL A C 1
ATOM 857 O O . VAL A 1 105 ? 17.955 2.528 -13.658 1.00 93.56 105 VAL A O 1
ATOM 860 N N . LYS A 1 106 ? 20.165 2.359 -13.250 1.00 94.81 106 LYS A N 1
ATOM 861 C CA . LYS A 1 106 ? 20.541 1.830 -14.567 1.00 94.81 106 LYS A CA 1
ATOM 862 C C . LYS A 1 106 ? 21.044 0.397 -14.441 1.00 94.81 106 LYS A C 1
ATOM 864 O O . LYS A 1 106 ? 21.736 0.066 -13.480 1.00 94.81 106 LYS A O 1
ATOM 869 N N . GLN A 1 107 ? 20.712 -0.421 -15.432 1.00 95.50 107 GLN A N 1
ATOM 870 C CA . GLN A 1 107 ? 21.307 -1.740 -15.618 1.00 95.50 107 GLN A CA 1
ATOM 871 C C . GLN A 1 107 ? 22.817 -1.622 -15.869 1.00 95.50 107 GLN A C 1
ATOM 873 O O . GLN A 1 107 ? 23.254 -0.734 -16.603 1.00 95.50 107 GLN A O 1
ATOM 878 N N . GLU A 1 108 ? 23.606 -2.507 -15.265 1.00 93.94 108 GLU A N 1
ATOM 879 C CA . GLU A 1 108 ? 25.062 -2.530 -15.442 1.00 93.94 108 GLU A CA 1
ATOM 880 C C . GLU A 1 108 ? 25.481 -3.212 -16.751 1.00 93.94 108 GLU A C 1
ATOM 882 O O . GLU A 1 108 ? 24.737 -4.001 -17.335 1.00 93.94 108 GLU A O 1
ATOM 887 N N . LYS A 1 109 ? 26.709 -2.927 -17.212 1.00 92.88 109 LYS A N 1
ATOM 888 C CA . LYS A 1 109 ? 27.222 -3.377 -18.520 1.00 92.88 109 LYS A CA 1
ATOM 889 C C . LYS A 1 109 ? 27.176 -4.899 -18.706 1.00 92.88 109 LYS A C 1
ATOM 891 O O . LYS A 1 109 ? 26.920 -5.370 -19.809 1.00 92.88 109 LYS A O 1
ATOM 896 N N . PHE A 1 110 ? 27.417 -5.649 -17.634 1.00 94.06 110 PHE A N 1
ATOM 897 C CA . PHE A 1 110 ? 27.489 -7.114 -17.642 1.00 94.06 110 PHE A CA 1
ATOM 898 C C . PHE A 1 110 ? 26.315 -7.775 -16.907 1.00 94.06 110 PHE A C 1
ATOM 900 O O . PHE A 1 110 ? 26.320 -8.982 -16.685 1.00 94.06 110 PHE A O 1
ATOM 907 N N . GLU A 1 111 ? 25.302 -6.996 -16.532 1.00 94.56 111 GLU A N 1
ATOM 908 C CA . GLU A 1 111 ? 24.154 -7.485 -15.777 1.00 94.56 111 GLU A CA 1
ATOM 909 C C . GLU A 1 111 ? 23.055 -7.962 -16.732 1.00 94.56 111 GLU A C 1
ATOM 911 O O . GLU A 1 111 ? 22.677 -7.270 -17.678 1.00 94.56 111 GLU A O 1
ATOM 916 N N . ASN A 1 112 ? 22.497 -9.148 -16.489 1.00 95.81 112 ASN A N 1
ATOM 917 C CA . ASN A 1 112 ? 21.323 -9.625 -17.222 1.00 95.81 112 ASN A CA 1
ATOM 918 C C . ASN A 1 112 ? 20.058 -8.871 -16.764 1.00 95.81 112 ASN A C 1
ATOM 920 O O . ASN A 1 112 ? 19.940 -8.482 -15.607 1.00 95.81 112 ASN A O 1
ATOM 924 N N . LYS A 1 113 ? 19.040 -8.752 -17.623 1.00 93.50 113 LYS A N 1
ATOM 925 C CA . LYS A 1 113 ? 17.741 -8.142 -17.282 1.00 93.50 113 LYS A CA 1
ATOM 926 C C . LYS A 1 113 ? 17.132 -8.735 -16.010 1.00 93.50 113 LYS A C 1
ATOM 928 O O . LYS A 1 113 ? 16.620 -8.002 -15.174 1.00 93.50 113 LYS A O 1
ATOM 933 N N . TYR A 1 114 ? 17.206 -10.055 -15.842 1.00 96.06 114 TYR A N 1
ATOM 934 C CA . TYR A 1 114 ? 16.710 -10.717 -14.632 1.00 96.06 114 TYR A CA 1
ATOM 935 C C . TYR A 1 114 ? 17.530 -10.367 -13.386 1.00 96.06 114 TYR A C 1
ATOM 937 O O . TYR A 1 114 ? 16.953 -10.153 -12.325 1.00 96.06 114 TYR A O 1
ATOM 945 N N . GLN A 1 115 ? 18.855 -10.260 -13.516 1.00 96.88 115 GLN A N 1
ATOM 946 C CA . GLN A 1 115 ? 19.726 -9.833 -12.418 1.00 96.88 115 GLN A CA 1
ATOM 947 C C . GLN A 1 115 ? 19.416 -8.388 -12.016 1.00 96.88 115 GLN A C 1
ATOM 949 O O . GLN A 1 115 ? 19.240 -8.128 -10.832 1.00 96.88 115 GLN A O 1
ATOM 954 N N . PHE A 1 116 ? 19.191 -7.506 -12.995 1.00 96.69 116 PHE A N 1
ATOM 955 C CA . PHE A 1 116 ? 18.740 -6.133 -12.764 1.00 96.69 116 PHE A CA 1
ATOM 956 C C . PHE A 1 116 ? 17.435 -6.063 -11.976 1.00 96.69 116 PHE A C 1
ATOM 958 O O . PHE A 1 116 ? 17.350 -5.360 -10.968 1.00 96.69 116 PHE A O 1
ATOM 965 N N . PHE A 1 117 ? 16.416 -6.821 -12.387 1.00 96.94 117 PHE A N 1
ATOM 966 C CA . PHE A 1 117 ? 15.154 -6.854 -11.649 1.00 96.94 117 PHE A CA 1
ATOM 967 C C . PHE A 1 117 ? 15.311 -7.448 -10.248 1.00 96.94 117 PHE A C 1
ATOM 969 O O . PHE A 1 117 ? 14.688 -6.945 -9.316 1.00 96.94 117 PHE A O 1
ATOM 976 N N . ASN A 1 118 ? 16.160 -8.462 -10.073 1.00 97.44 118 ASN A N 1
ATOM 977 C CA . ASN A 1 118 ? 16.442 -9.033 -8.759 1.00 97.44 118 ASN A CA 1
ATOM 978 C C . ASN A 1 118 ? 17.174 -8.035 -7.852 1.00 97.44 118 ASN A C 1
ATOM 980 O O . ASN A 1 118 ? 16.786 -7.885 -6.696 1.00 97.44 118 ASN A O 1
ATOM 984 N N . ARG A 1 119 ? 18.165 -7.301 -8.371 1.00 96.12 119 ARG A N 1
ATOM 985 C CA . ARG A 1 119 ? 18.863 -6.226 -7.651 1.00 96.12 119 ARG A CA 1
ATOM 986 C C . ARG A 1 119 ? 17.890 -5.129 -7.230 1.00 96.12 119 ARG A C 1
ATOM 988 O O . ARG A 1 119 ? 17.849 -4.754 -6.061 1.00 96.12 119 ARG A O 1
ATOM 995 N N . LEU A 1 120 ? 17.036 -4.679 -8.148 1.00 95.69 120 LEU A N 1
ATOM 996 C CA . LEU A 1 120 ? 15.992 -3.697 -7.853 1.00 95.69 120 LEU A CA 1
ATOM 997 C C . LEU A 1 120 ? 15.009 -4.223 -6.797 1.00 95.69 120 LEU A C 1
ATOM 999 O O . LEU A 1 120 ? 14.636 -3.499 -5.877 1.00 95.69 120 LEU A O 1
ATOM 1003 N N . HIS A 1 121 ? 14.624 -5.497 -6.879 1.00 96.62 121 HIS A N 1
ATOM 1004 C CA . HIS A 1 121 ? 13.759 -6.124 -5.886 1.00 96.62 121 HIS A CA 1
ATOM 1005 C C . HIS A 1 121 ? 14.412 -6.175 -4.500 1.00 96.62 121 HIS A C 1
ATOM 1007 O O . HIS A 1 121 ? 13.762 -5.839 -3.512 1.00 96.62 121 HIS A O 1
ATOM 1013 N N . GLN A 1 122 ? 15.698 -6.522 -4.421 1.00 95.25 122 GLN A N 1
ATOM 1014 C CA . GLN A 1 122 ? 16.461 -6.499 -3.173 1.00 95.25 122 GLN A CA 1
ATOM 1015 C C . GLN A 1 122 ? 16.540 -5.087 -2.583 1.00 95.25 122 GLN A C 1
ATOM 1017 O O . GLN A 1 122 ? 16.326 -4.931 -1.385 1.00 95.25 122 GLN A O 1
ATOM 1022 N N . MET A 1 123 ? 16.766 -4.051 -3.402 1.00 92.31 123 MET A N 1
ATOM 1023 C CA . MET A 1 123 ? 16.731 -2.655 -2.939 1.00 92.31 123 MET A CA 1
ATOM 1024 C C . MET A 1 123 ? 15.373 -2.295 -2.322 1.00 92.31 123 MET A C 1
ATOM 1026 O O . MET A 1 123 ? 15.315 -1.705 -1.246 1.00 92.31 123 MET A O 1
ATOM 1030 N N . VAL A 1 124 ? 14.272 -2.701 -2.964 1.00 93.38 124 VAL A N 1
ATOM 1031 C CA . VAL A 1 124 ? 12.916 -2.473 -2.440 1.00 93.38 124 VAL A CA 1
ATOM 1032 C C . VAL A 1 124 ? 12.694 -3.224 -1.127 1.00 93.38 124 VAL A C 1
ATOM 1034 O O . VAL A 1 124 ? 12.146 -2.655 -0.184 1.00 93.38 124 VAL A O 1
ATOM 1037 N N . GLN A 1 125 ? 13.115 -4.487 -1.040 1.00 95.31 125 GLN A N 1
ATOM 1038 C CA . GLN A 1 125 ? 12.994 -5.268 0.191 1.00 95.31 125 GLN A CA 1
ATOM 1039 C C . GLN A 1 125 ? 13.796 -4.641 1.339 1.00 95.31 125 GLN A C 1
ATOM 1041 O O . GLN A 1 125 ? 13.256 -4.508 2.436 1.00 95.31 125 GLN A O 1
ATOM 1046 N N . LYS A 1 126 ? 15.036 -4.199 1.085 1.00 91.38 126 LYS A N 1
ATOM 1047 C CA . LYS A 1 126 ? 15.865 -3.486 2.070 1.00 91.38 126 LYS A CA 1
ATOM 1048 C C . LYS A 1 126 ? 15.160 -2.228 2.577 1.00 91.38 126 LYS A C 1
ATOM 1050 O O . LYS A 1 126 ? 14.933 -2.114 3.777 1.00 91.38 126 LYS A O 1
ATOM 1055 N N . ALA A 1 127 ? 14.662 -1.381 1.674 1.00 91.06 127 ALA A N 1
ATOM 1056 C CA . ALA A 1 127 ? 13.918 -0.175 2.042 1.00 91.06 127 ALA A CA 1
ATOM 1057 C C . ALA A 1 127 ? 12.655 -0.476 2.878 1.00 91.06 127 ALA A C 1
ATOM 1059 O O . ALA A 1 127 ? 12.337 0.238 3.829 1.00 91.06 127 ALA A O 1
ATOM 1060 N N . GLN A 1 128 ? 11.929 -1.557 2.567 1.00 93.06 128 GLN A N 1
ATOM 1061 C CA . GLN A 1 128 ? 10.775 -1.987 3.366 1.00 93.06 128 GLN A CA 1
ATOM 1062 C C . GLN A 1 128 ? 11.171 -2.464 4.767 1.00 93.06 128 GLN A C 1
ATOM 1064 O O . GLN A 1 128 ? 10.434 -2.223 5.727 1.00 93.06 128 GLN A O 1
ATOM 1069 N N . VAL A 1 129 ? 12.289 -3.180 4.889 1.00 93.38 129 VAL A N 1
ATOM 1070 C CA . VAL A 1 129 ? 12.809 -3.660 6.175 1.00 93.38 129 VAL A CA 1
ATOM 1071 C C . VAL A 1 129 ? 13.290 -2.487 7.022 1.00 93.38 129 VAL A C 1
ATOM 1073 O O . VAL A 1 129 ? 12.883 -2.387 8.178 1.00 93.38 129 VAL A O 1
ATOM 1076 N N . GLU A 1 130 ? 14.048 -1.558 6.442 1.00 90.31 130 GLU A N 1
ATOM 1077 C CA . GLU A 1 130 ? 14.462 -0.317 7.102 1.00 90.31 130 GLU A CA 1
ATOM 1078 C C . GLU A 1 130 ? 13.251 0.453 7.631 1.00 90.31 130 GLU A C 1
ATOM 1080 O O . GLU A 1 130 ? 13.166 0.714 8.828 1.00 90.31 130 GLU A O 1
ATOM 1085 N N . ALA A 1 131 ? 12.242 0.705 6.793 1.00 91.44 131 ALA A N 1
ATOM 1086 C CA . ALA A 1 131 ? 11.030 1.403 7.215 1.00 91.44 131 ALA A CA 1
ATOM 1087 C C . ALA A 1 131 ? 10.312 0.696 8.385 1.00 91.44 131 ALA A C 1
ATOM 1089 O O . ALA A 1 131 ? 9.776 1.347 9.288 1.00 91.44 131 ALA A O 1
ATOM 1090 N N . LYS A 1 132 ? 10.305 -0.644 8.415 1.00 93.31 132 LYS A N 1
ATOM 1091 C CA . LYS A 1 132 ? 9.752 -1.420 9.541 1.00 93.31 132 LYS A CA 1
ATOM 1092 C C . LYS A 1 132 ? 10.570 -1.248 10.820 1.00 93.31 132 LYS A C 1
ATOM 1094 O O . LYS A 1 132 ? 9.987 -1.118 11.893 1.00 93.31 132 LYS A O 1
ATOM 1099 N N . ILE A 1 133 ? 11.896 -1.249 10.723 1.00 92.31 133 ILE A N 1
ATOM 1100 C CA . ILE A 1 133 ? 12.794 -1.057 11.869 1.00 92.31 133 ILE A CA 1
ATOM 1101 C C . ILE A 1 133 ? 12.625 0.358 12.422 1.00 92.31 133 ILE A C 1
ATOM 1103 O O . ILE 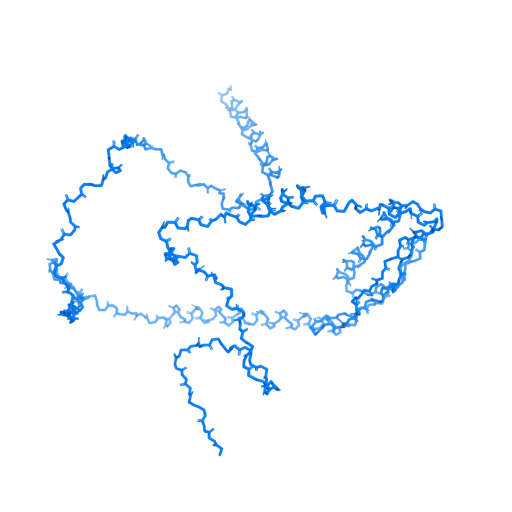A 1 133 ? 12.325 0.527 13.602 1.00 92.31 133 ILE A O 1
ATOM 1107 N N . GLU A 1 134 ? 12.682 1.367 11.558 1.00 89.06 134 GLU A N 1
ATOM 1108 C CA . GLU A 1 134 ? 12.486 2.763 11.938 1.00 89.06 134 GLU A CA 1
ATOM 1109 C C . GLU A 1 134 ? 11.132 2.983 12.604 1.00 89.06 134 GLU A C 1
ATOM 1111 O O . GLU A 1 134 ? 11.015 3.693 13.596 1.00 89.06 134 GLU A O 1
ATOM 1116 N N . THR A 1 135 ? 10.051 2.412 12.062 1.00 88.19 135 THR A N 1
ATOM 1117 C CA . THR A 1 135 ? 8.709 2.545 12.661 1.00 88.19 135 THR A CA 1
ATOM 1118 C C . THR A 1 135 ? 8.601 1.852 14.013 1.00 88.19 135 THR A C 1
ATOM 1120 O O . THR A 1 135 ? 7.969 2.404 14.915 1.00 88.19 135 THR A O 1
ATOM 1123 N N . LYS A 1 136 ? 9.231 0.684 14.169 1.00 91.12 136 LYS A N 1
ATOM 1124 C CA . LYS A 1 136 ? 9.206 -0.104 15.404 1.00 91.12 136 LYS A CA 1
ATOM 1125 C C . LYS A 1 136 ? 10.016 0.537 16.531 1.00 91.12 136 LYS A C 1
ATOM 1127 O O . LYS A 1 136 ? 9.527 0.568 17.655 1.00 91.12 136 LYS A O 1
ATOM 1132 N N . TYR A 1 137 ? 11.213 1.036 16.232 1.00 88.50 137 TYR A N 1
ATOM 1133 C CA . TYR A 1 137 ? 12.138 1.588 17.230 1.00 88.50 137 TYR A CA 1
ATOM 1134 C C . TYR A 1 137 ? 12.142 3.118 17.284 1.00 88.50 137 TYR A C 1
ATOM 1136 O O . TYR A 1 137 ? 12.834 3.695 18.107 1.00 88.50 137 TYR A O 1
ATOM 1144 N N . ASN A 1 138 ? 11.355 3.776 16.427 1.00 86.75 138 ASN A N 1
ATOM 1145 C CA . ASN A 1 138 ? 11.314 5.232 16.298 1.00 86.75 138 ASN A CA 1
ATOM 1146 C C . ASN A 1 138 ? 12.703 5.869 16.091 1.00 86.75 138 ASN A C 1
ATOM 1148 O O . ASN A 1 138 ? 12.992 6.936 16.618 1.00 86.75 138 ASN A O 1
ATOM 1152 N N . ILE A 1 139 ? 13.541 5.208 15.295 1.00 89.81 139 ILE A N 1
ATOM 1153 C CA . ILE A 1 139 ? 14.864 5.685 14.876 1.00 89.81 139 ILE A CA 1
ATOM 1154 C C . ILE A 1 139 ? 14.839 6.058 13.392 1.00 89.81 139 ILE A C 1
ATOM 1156 O O . ILE A 1 139 ? 13.980 5.573 12.654 1.00 89.81 139 ILE A O 1
ATOM 1160 N N . GLU A 1 140 ? 15.774 6.894 12.958 1.00 89.38 140 GLU A N 1
ATOM 1161 C CA . GLU A 1 140 ? 16.055 7.186 11.551 1.00 89.38 140 GLU A CA 1
ATOM 1162 C C . GLU A 1 140 ? 17.398 6.551 11.174 1.00 89.38 140 GLU A C 1
ATOM 1164 O O . GLU A 1 140 ? 18.432 6.886 11.755 1.00 89.38 140 GLU A O 1
ATOM 1169 N N . LEU A 1 141 ? 17.381 5.613 10.222 1.00 89.44 141 LEU A N 1
ATOM 1170 C CA . LEU A 1 141 ? 18.581 4.940 9.719 1.00 89.44 141 LEU A CA 1
ATOM 1171 C C . LEU A 1 141 ? 19.200 5.791 8.607 1.00 89.44 141 LEU A C 1
ATOM 1173 O O . LEU A 1 141 ? 18.545 6.030 7.584 1.00 89.44 141 LEU A O 1
ATOM 1177 N N . LYS A 1 142 ? 20.446 6.239 8.810 1.00 87.00 142 LYS A N 1
ATOM 1178 C CA . LYS A 1 142 ? 21.187 7.057 7.839 1.00 87.00 142 LYS A CA 1
ATOM 1179 C C . LYS A 1 142 ? 21.944 6.189 6.846 1.00 87.00 142 LYS A C 1
ATOM 1181 O O . LYS A 1 142 ? 21.659 6.267 5.657 1.00 87.00 142 LYS A O 1
ATOM 1186 N N . ASN A 1 143 ? 22.854 5.359 7.349 1.00 83.19 143 ASN A N 1
ATOM 1187 C CA . ASN A 1 143 ? 23.724 4.502 6.553 1.00 83.19 143 ASN A CA 1
ATOM 1188 C C . ASN A 1 143 ? 23.837 3.120 7.199 1.00 83.19 143 ASN A C 1
ATOM 1190 O O . ASN A 1 143 ? 23.759 2.985 8.422 1.00 83.19 143 ASN A O 1
ATOM 1194 N N . ILE A 1 144 ? 23.997 2.103 6.356 1.00 85.31 144 ILE A N 1
ATOM 1195 C CA . ILE A 1 144 ? 24.289 0.731 6.764 1.00 85.31 144 ILE A CA 1
ATOM 1196 C C . ILE A 1 144 ? 25.579 0.350 6.048 1.00 85.31 144 ILE A C 1
ATOM 1198 O O . ILE A 1 144 ? 25.607 0.335 4.815 1.00 85.31 144 ILE A O 1
ATOM 1202 N N . ASP A 1 145 ? 26.619 0.063 6.818 1.00 87.75 145 ASP A N 1
ATOM 1203 C CA . ASP A 1 145 ? 27.906 -0.384 6.299 1.00 87.75 145 ASP A CA 1
ATOM 1204 C C . ASP A 1 145 ? 27.799 -1.810 5.743 1.00 87.75 145 ASP A C 1
ATOM 1206 O O . ASP A 1 145 ? 26.904 -2.581 6.106 1.00 87.75 145 ASP A O 1
ATOM 1210 N N . GLU A 1 146 ? 28.739 -2.197 4.877 1.00 84.12 146 GLU A N 1
ATOM 1211 C CA . GLU A 1 146 ? 28.788 -3.551 4.300 1.00 84.12 146 GLU A CA 1
ATOM 1212 C C . GLU A 1 146 ? 28.955 -4.642 5.372 1.00 84.12 146 GLU A C 1
ATOM 1214 O O . GLU A 1 146 ? 28.454 -5.755 5.214 1.00 84.12 146 GLU A O 1
ATOM 1219 N N . GLU A 1 147 ? 29.580 -4.291 6.497 1.00 86.94 147 GLU A N 1
ATOM 1220 C CA . GLU A 1 147 ? 29.769 -5.146 7.674 1.00 86.94 147 GLU A CA 1
ATOM 1221 C C . GLU A 1 147 ? 28.497 -5.291 8.531 1.00 86.94 147 GLU A C 1
ATOM 1223 O O . GLU A 1 147 ? 28.457 -6.089 9.466 1.00 86.94 147 GLU A O 1
ATOM 1228 N N . GLY A 1 148 ? 27.433 -4.544 8.210 1.00 79.38 148 GLY A N 1
ATOM 1229 C CA . GLY A 1 148 ? 26.153 -4.585 8.919 1.00 79.38 148 GLY A CA 1
ATOM 1230 C C . GLY A 1 148 ? 26.046 -3.632 10.111 1.00 79.38 148 GLY A C 1
ATOM 1231 O O . GLY A 1 148 ? 25.041 -3.674 10.825 1.00 79.38 148 GLY A O 1
ATOM 1232 N N . ASN A 1 149 ? 27.030 -2.754 10.317 1.00 87.19 149 ASN A N 1
ATOM 1233 C CA . ASN A 1 149 ? 26.936 -1.671 11.292 1.00 87.19 149 ASN A CA 1
ATOM 1234 C C . ASN A 1 149 ? 26.006 -0.577 10.750 1.00 87.19 149 ASN A C 1
ATOM 1236 O O . ASN A 1 149 ? 26.123 -0.164 9.599 1.00 87.19 149 ASN A O 1
ATOM 1240 N N . ALA A 1 150 ? 25.038 -0.141 11.557 1.00 86.75 150 ALA A N 1
ATOM 1241 C CA . ALA A 1 150 ? 24.047 0.847 11.144 1.00 86.75 150 ALA A CA 1
ATOM 1242 C C . ALA A 1 150 ? 24.173 2.118 11.981 1.00 86.75 150 ALA A C 1
ATOM 1244 O O . ALA A 1 150 ? 24.015 2.086 13.204 1.00 86.75 150 ALA A O 1
ATOM 1245 N N . GLU A 1 151 ? 24.386 3.248 11.313 1.00 89.69 151 GLU A N 1
ATOM 1246 C CA . GLU A 1 151 ? 24.306 4.561 11.938 1.00 89.69 151 GLU A CA 1
ATOM 1247 C C . GLU A 1 151 ? 22.842 4.996 12.027 1.00 89.69 151 GLU A C 1
ATOM 1249 O O . GLU A 1 151 ? 22.135 5.118 11.016 1.00 89.69 151 GLU A O 1
ATOM 1254 N N . TYR A 1 152 ? 22.380 5.260 13.248 1.00 89.56 152 TYR A N 1
ATOM 1255 C CA . TYR A 1 152 ? 21.019 5.711 13.503 1.00 89.56 152 TYR A CA 1
ATOM 1256 C C . TYR A 1 152 ? 20.992 6.992 14.330 1.00 89.56 152 TYR A C 1
ATOM 1258 O O . TYR A 1 152 ? 21.858 7.257 15.160 1.00 89.56 152 TYR A O 1
ATOM 1266 N N . VAL A 1 153 ? 19.954 7.789 14.098 1.00 85.81 153 VAL A N 1
ATOM 1267 C CA . VAL A 1 153 ? 19.611 8.944 14.925 1.00 85.81 153 VAL A CA 1
ATOM 1268 C C . VAL A 1 153 ? 18.271 8.657 15.581 1.00 85.81 153 VAL A C 1
ATOM 1270 O O . VAL A 1 153 ? 17.325 8.237 14.912 1.00 85.81 153 VAL A O 1
ATOM 1273 N N . ASN A 1 154 ? 18.176 8.863 16.892 1.00 81.31 154 ASN A N 1
ATOM 1274 C CA . ASN A 1 154 ? 16.892 8.770 17.578 1.00 81.31 154 ASN A CA 1
ATOM 1275 C C . ASN A 1 154 ? 15.964 9.857 17.028 1.00 81.31 154 ASN A C 1
ATOM 1277 O O . ASN A 1 154 ? 16.336 11.033 17.003 1.00 81.31 154 ASN A O 1
ATOM 1281 N N . ALA A 1 155 ? 14.771 9.472 16.567 1.00 68.75 155 ALA A N 1
ATOM 1282 C CA . ALA A 1 155 ? 13.787 10.462 16.155 1.00 68.75 155 ALA A CA 1
ATOM 1283 C C . ALA A 1 155 ? 13.416 11.297 17.387 1.00 68.75 155 ALA A C 1
ATOM 1285 O O . ALA A 1 155 ? 13.226 10.743 18.470 1.00 68.75 155 ALA A O 1
ATOM 1286 N N . SER A 1 156 ? 13.351 12.619 17.220 1.00 66.31 156 SER A N 1
ATOM 1287 C CA . SER A 1 156 ? 13.160 13.574 18.314 1.00 66.31 156 SER A CA 1
ATOM 1288 C C . SER A 1 156 ? 12.012 13.174 19.253 1.00 66.31 156 SER A C 1
ATOM 1290 O O . SER A 1 156 ? 10.958 12.710 18.804 1.00 66.31 156 SER A O 1
ATOM 1292 N N . GLU A 1 157 ? 12.199 13.401 20.560 1.00 66.00 157 GLU A N 1
ATOM 1293 C CA . GLU A 1 157 ? 11.198 13.169 21.624 1.00 66.00 157 GLU A CA 1
ATOM 1294 C C . GLU A 1 157 ? 9.822 13.772 21.277 1.00 66.00 157 GLU A C 1
ATOM 1296 O O . GLU A 1 157 ? 8.773 13.227 21.620 1.00 66.00 157 GLU A O 1
ATOM 1301 N N . GLU A 1 158 ? 9.812 14.835 20.469 1.00 67.50 158 GLU A N 1
ATOM 1302 C CA . GLU A 1 158 ? 8.618 15.479 19.924 1.00 67.50 158 GLU A CA 1
ATOM 1303 C C . GLU A 1 158 ? 7.655 14.501 19.211 1.00 67.50 158 GLU A C 1
ATOM 1305 O O . GLU A 1 158 ? 6.429 14.629 19.309 1.00 67.50 158 GLU A O 1
ATOM 1310 N N . VAL A 1 159 ? 8.171 13.490 18.501 1.00 69.88 159 VAL A N 1
ATOM 1311 C CA . VAL A 1 159 ? 7.334 12.480 17.826 1.00 69.88 159 VAL A CA 1
ATOM 1312 C C . VAL A 1 159 ? 6.638 11.577 18.849 1.00 69.88 159 VAL A C 1
ATOM 1314 O O . VAL A 1 159 ? 5.466 11.216 18.671 1.00 69.88 159 VAL A O 1
ATOM 1317 N N . GLU A 1 160 ? 7.323 11.223 19.936 1.00 72.06 160 GLU A N 1
ATOM 1318 C CA . GLU A 1 160 ? 6.745 10.426 21.020 1.00 72.06 160 GLU A CA 1
ATOM 1319 C C . GLU A 1 160 ? 5.695 11.209 21.803 1.00 72.06 160 GLU A C 1
ATOM 1321 O O . GLU A 1 160 ? 4.594 10.693 22.036 1.00 72.06 160 GLU A O 1
ATOM 1326 N N . GLU A 1 161 ? 5.959 12.478 22.113 1.00 77.19 161 GLU A N 1
ATOM 1327 C CA . GLU A 1 161 ? 4.986 13.359 22.756 1.00 77.19 161 GLU A CA 1
ATOM 1328 C C . GLU A 1 161 ? 3.721 13.519 21.911 1.00 77.19 161 GLU A C 1
ATOM 1330 O O . GLU A 1 161 ? 2.598 13.386 22.413 1.00 77.19 161 GLU A O 1
ATOM 1335 N N . ARG A 1 162 ? 3.864 13.719 20.593 1.00 77.44 162 ARG A N 1
ATOM 1336 C CA . ARG A 1 162 ? 2.725 13.791 19.663 1.00 77.44 162 ARG A CA 1
ATOM 1337 C C . ARG A 1 162 ? 1.910 12.497 19.660 1.00 77.44 162 ARG A C 1
ATOM 1339 O O . ARG A 1 162 ? 0.674 12.558 19.687 1.00 77.44 162 ARG A O 1
ATOM 1346 N N . LYS A 1 163 ? 2.555 11.322 19.656 1.00 79.31 163 LYS A N 1
ATOM 1347 C CA . LYS A 1 163 ? 1.867 10.016 19.731 1.00 79.31 163 LYS A CA 1
ATOM 1348 C C . LYS A 1 163 ? 1.150 9.831 21.070 1.00 79.31 163 LYS A C 1
ATOM 1350 O O . LYS A 1 163 ? -0.009 9.402 21.082 1.00 79.31 163 LYS A O 1
ATOM 1355 N N . SER A 1 164 ? 1.795 10.192 22.176 1.00 82.94 164 SER A N 1
ATOM 1356 C CA . SER A 1 164 ? 1.211 10.167 23.522 1.00 82.94 164 SER A CA 1
ATOM 1357 C C . SER A 1 164 ? -0.023 11.071 23.606 1.00 82.94 164 SER A C 1
ATOM 1359 O O . SER A 1 164 ? -1.105 10.623 23.993 1.00 82.94 164 SER A O 1
ATOM 1361 N N . ASN A 1 165 ? 0.077 12.304 23.106 1.00 84.94 165 ASN A N 1
ATOM 1362 C CA . ASN A 1 165 ? -1.022 13.267 23.073 1.00 84.94 165 ASN A CA 1
ATOM 1363 C C . ASN A 1 165 ? -2.189 12.804 22.187 1.00 84.94 165 ASN A C 1
ATOM 1365 O O . ASN A 1 165 ? -3.349 12.938 22.581 1.00 84.94 165 ASN A O 1
ATOM 1369 N N . LYS A 1 166 ? -1.922 12.191 21.024 1.00 86.19 166 LYS A N 1
ATOM 1370 C CA . LYS A 1 166 ? -2.971 11.570 20.190 1.00 86.19 166 LYS A CA 1
ATOM 1371 C C . LYS A 1 166 ? -3.697 10.445 20.939 1.00 86.19 166 LYS A C 1
ATOM 1373 O O . LYS A 1 166 ? -4.925 10.371 20.875 1.00 86.19 166 LYS A O 1
ATOM 1378 N N . ARG A 1 167 ? -2.969 9.590 21.671 1.00 86.44 167 ARG A N 1
ATOM 1379 C CA . ARG A 1 167 ? -3.561 8.512 22.487 1.00 86.44 167 ARG A CA 1
ATOM 1380 C C . ARG A 1 167 ? -4.412 9.062 23.631 1.00 86.44 167 ARG A C 1
ATOM 1382 O O . ARG A 1 167 ? -5.526 8.576 23.815 1.00 86.44 167 ARG A O 1
ATOM 1389 N N . LYS A 1 168 ? -3.936 10.093 24.342 1.00 92.06 168 LYS A N 1
ATOM 1390 C CA . LYS A 1 168 ? -4.692 10.781 25.406 1.00 92.06 168 LYS A CA 1
ATOM 1391 C C . LYS A 1 168 ? -6.007 11.360 24.870 1.00 92.06 168 LYS A C 1
ATOM 1393 O O . LYS A 1 168 ? -7.070 10.973 25.349 1.00 92.06 168 LYS A O 1
ATOM 1398 N N . LYS A 1 169 ? -5.952 12.133 23.778 1.00 92.31 169 LYS A N 1
ATOM 1399 C CA . LYS A 1 169 ? -7.143 12.693 23.105 1.00 92.31 169 LYS A CA 1
ATOM 1400 C C . LYS A 1 169 ? -8.129 11.616 22.644 1.00 92.31 169 LYS A C 1
ATOM 1402 O O . LYS A 1 169 ? -9.343 11.774 22.755 1.00 92.31 169 LYS A O 1
ATOM 1407 N N . PHE A 1 170 ? -7.630 10.499 22.112 1.00 92.38 170 PHE A N 1
ATOM 1408 C CA . PHE A 1 170 ? -8.490 9.383 21.713 1.00 92.38 170 PHE A CA 1
ATOM 1409 C C . PHE A 1 170 ? -9.167 8.717 22.920 1.00 92.38 170 PHE A C 1
ATOM 1411 O O . PHE A 1 170 ? -10.357 8.402 22.862 1.00 92.38 170 PHE A O 1
ATOM 1418 N N . ALA A 1 171 ? -8.431 8.521 24.017 1.00 94.38 171 ALA A N 1
ATOM 1419 C CA . ALA A 1 171 ? -8.966 7.957 25.249 1.00 94.38 171 ALA A CA 1
ATOM 1420 C C . ALA A 1 171 ? -10.045 8.859 25.869 1.00 94.38 171 ALA A C 1
ATOM 1422 O O . ALA A 1 171 ? -11.095 8.351 26.262 1.00 94.38 171 ALA A O 1
ATOM 1423 N N . GLU A 1 172 ? -9.833 10.176 25.894 1.00 95.00 172 GLU A N 1
ATOM 1424 C CA . GLU A 1 172 ? -10.821 11.176 26.329 1.00 95.00 172 GLU A CA 1
ATOM 1425 C C . GLU A 1 172 ? -12.095 11.104 25.488 1.00 95.00 172 GLU A C 1
ATOM 1427 O O . GLU A 1 172 ? -13.174 10.866 26.026 1.00 95.00 172 GLU A O 1
ATOM 1432 N N . LYS A 1 173 ? -11.968 11.129 24.157 1.00 94.62 173 LYS A N 1
ATOM 1433 C CA . LYS A 1 173 ? -13.112 11.004 23.242 1.00 94.62 173 LYS A CA 1
ATOM 1434 C C . LYS A 1 173 ? -13.894 9.701 23.436 1.00 94.62 173 LYS A C 1
ATOM 1436 O O . LYS A 1 173 ? -15.113 9.651 23.270 1.00 94.62 173 LYS A O 1
ATOM 1441 N N . MET A 1 174 ? -13.205 8.607 23.761 1.00 92.50 174 MET A N 1
ATOM 1442 C CA . MET A 1 174 ? -13.854 7.330 24.065 1.00 92.50 174 MET A CA 1
ATOM 1443 C C . MET A 1 174 ? -14.534 7.334 25.438 1.00 92.50 174 MET A C 1
ATOM 1445 O O . MET A 1 174 ? -15.571 6.684 25.586 1.00 92.50 174 MET A O 1
ATOM 1449 N N . LYS A 1 175 ? -13.988 8.051 26.429 1.00 94.81 175 LYS A N 1
ATOM 1450 C CA . LYS A 1 175 ? -14.638 8.267 27.731 1.00 94.81 175 LYS A CA 1
ATOM 1451 C C . LYS A 1 175 ? -15.899 9.119 27.577 1.00 94.81 175 LYS A C 1
ATOM 1453 O O . LYS A 1 175 ? -16.944 8.686 28.050 1.00 94.81 175 LYS A O 1
ATOM 1458 N N . GLU A 1 176 ? -15.840 10.226 26.841 1.00 93.19 176 GLU A N 1
ATOM 1459 C CA . GLU A 1 176 ? -16.998 11.081 26.535 1.00 93.19 176 GLU A CA 1
ATOM 1460 C C . GLU A 1 176 ? -18.119 10.290 25.859 1.00 93.19 176 GLU A C 1
ATOM 1462 O O . GLU A 1 176 ? -19.234 10.241 26.365 1.00 93.19 176 GLU A O 1
ATOM 1467 N N . LYS A 1 177 ? -17.811 9.531 24.799 1.00 92.19 177 LYS A N 1
ATOM 1468 C CA . LYS A 1 177 ? -18.804 8.664 24.139 1.00 92.19 177 LYS A CA 1
ATOM 1469 C C . LYS A 1 177 ? -19.406 7.613 25.068 1.00 92.19 177 LYS A C 1
ATOM 1471 O O . LYS A 1 177 ? -20.551 7.202 24.883 1.00 92.19 177 LYS A O 1
ATOM 1476 N N . LYS A 1 178 ? -18.631 7.094 26.025 1.00 92.94 178 LYS A N 1
ATOM 1477 C CA . LYS A 1 178 ? -19.151 6.161 27.035 1.00 92.94 178 LYS A CA 1
ATOM 1478 C C . LYS A 1 178 ? -20.076 6.882 28.014 1.00 92.94 178 LYS A C 1
ATOM 1480 O O . LYS A 1 178 ? -21.096 6.300 28.369 1.00 92.94 178 LYS A O 1
ATOM 1485 N N . LEU A 1 179 ? -19.746 8.107 28.420 1.00 89.94 179 LEU A N 1
ATOM 1486 C CA . LEU A 1 179 ? -20.592 8.937 29.277 1.00 89.94 179 LEU A CA 1
ATOM 1487 C C . LEU A 1 179 ? -21.892 9.320 28.568 1.00 89.94 179 LEU A C 1
ATOM 1489 O O . LEU A 1 179 ? -22.948 9.054 29.120 1.00 89.94 179 LEU A O 1
ATOM 1493 N N . GLU A 1 180 ? -21.850 9.785 27.318 1.00 86.62 180 GLU A N 1
ATOM 1494 C CA . GLU A 1 180 ? -23.051 10.055 26.509 1.00 86.62 180 GLU A CA 1
ATOM 1495 C C . GLU A 1 180 ? -23.948 8.819 26.381 1.00 86.62 180 GLU A C 1
ATOM 1497 O O . GLU A 1 180 ? -25.169 8.911 26.473 1.00 86.62 180 GLU A O 1
ATOM 1502 N N . LYS A 1 181 ? -23.363 7.626 26.210 1.00 85.62 181 LYS A N 1
ATOM 1503 C CA . LYS A 1 181 ? -24.116 6.362 26.177 1.00 85.62 181 LYS A CA 1
ATOM 1504 C C . LYS A 1 181 ? -24.724 5.977 27.522 1.00 85.62 181 LYS A C 1
ATOM 1506 O O . LYS A 1 181 ? -25.752 5.310 27.538 1.00 85.62 181 LYS A O 1
ATOM 1511 N N . LYS A 1 182 ? -24.078 6.317 28.638 1.00 85.25 182 LYS A N 1
ATOM 1512 C CA . LYS A 1 182 ? -24.643 6.111 29.979 1.00 85.25 182 LYS A CA 1
ATOM 1513 C C . LYS A 1 182 ? -25.765 7.114 30.230 1.00 85.25 182 LYS A C 1
ATOM 1515 O O . LYS A 1 182 ? -26.863 6.701 30.568 1.00 85.25 182 LYS A O 1
ATOM 1520 N N . PHE A 1 183 ? -25.527 8.386 29.927 1.00 79.69 183 PHE A N 1
ATOM 1521 C CA . PHE A 1 183 ? -26.505 9.457 30.071 1.00 79.69 183 PHE A CA 1
ATOM 1522 C C . PHE A 1 183 ? -27.733 9.223 29.185 1.00 79.69 183 PHE A C 1
ATOM 1524 O O . PHE A 1 183 ? -28.849 9.336 29.652 1.00 79.69 183 PHE A O 1
ATOM 1531 N N . SER A 1 184 ? -27.567 8.775 27.940 1.00 77.12 184 SER A N 1
ATOM 1532 C CA . SER A 1 184 ? -28.690 8.373 27.072 1.00 77.12 184 SER A CA 1
ATOM 1533 C C . SER A 1 184 ? -29.357 7.048 27.455 1.00 77.12 184 SER A C 1
ATOM 1535 O O . SER A 1 184 ? -30.396 6.726 26.897 1.00 77.12 184 SER A O 1
ATOM 1537 N N . LYS A 1 185 ? -28.795 6.261 28.378 1.00 73.88 185 LYS A N 1
ATOM 1538 C CA . LYS A 1 185 ? -29.485 5.109 28.984 1.00 73.88 185 LYS A CA 1
ATOM 1539 C C . LYS A 1 185 ? -30.234 5.491 30.257 1.00 73.88 185 LYS A C 1
ATOM 1541 O O . LYS A 1 185 ? -31.264 4.898 30.541 1.00 73.88 185 LYS A O 1
ATOM 1546 N N . GLU A 1 186 ? -29.700 6.446 31.009 1.00 70.62 186 GLU A N 1
ATOM 1547 C CA . GLU A 1 186 ? -30.231 6.908 32.294 1.00 70.62 186 GLU A CA 1
ATOM 1548 C C . GLU A 1 186 ? -31.301 7.999 32.110 1.00 70.62 186 GLU A C 1
ATOM 1550 O O . GLU A 1 186 ? -32.391 7.896 32.661 1.00 70.62 186 GLU A O 1
ATOM 1555 N N . TYR A 1 187 ? -31.025 8.973 31.238 1.00 59.38 187 TYR A N 1
ATOM 1556 C CA . TYR A 1 187 ? -31.923 10.024 30.738 1.00 59.38 187 TYR A CA 1
ATOM 1557 C C . TYR A 1 187 ? -32.402 9.770 29.311 1.00 59.38 187 TYR A C 1
ATOM 1559 O O . TYR A 1 187 ? -33.028 10.642 28.702 1.00 59.38 187 TYR A O 1
ATOM 1567 N N . GLY A 1 188 ? -32.103 8.598 28.741 1.00 52.78 188 GLY A N 1
ATOM 1568 C CA . GLY A 1 188 ? -32.877 8.117 27.608 1.00 52.78 188 GLY A CA 1
ATOM 1569 C C . GLY A 1 188 ? -34.301 8.134 28.078 1.00 52.78 188 GLY A C 1
ATOM 1570 O O . GLY A 1 188 ? -34.621 7.318 28.938 1.00 52.78 188 GLY A O 1
ATOM 1571 N N . TYR A 1 189 ? -35.057 9.132 27.600 1.00 54.38 189 TYR A N 1
ATOM 1572 C CA . TYR A 1 189 ? -36.470 9.322 27.847 1.00 54.38 189 TYR A CA 1
ATOM 1573 C C . TYR A 1 189 ? -37.025 7.933 28.091 1.00 54.38 189 TYR A C 1
ATOM 1575 O O . TYR A 1 189 ? -37.069 7.124 27.156 1.00 54.38 189 TYR A O 1
ATOM 1583 N N . LYS A 1 190 ? -37.354 7.622 29.355 1.00 53.22 190 LYS A N 1
ATOM 1584 C CA . LYS A 1 190 ? -38.386 6.636 29.605 1.00 53.22 190 LYS A CA 1
ATOM 1585 C C . LYS A 1 190 ? -39.518 7.218 28.795 1.00 53.22 190 LYS A C 1
ATOM 1587 O O . LYS A 1 190 ? -40.146 8.193 29.192 1.00 53.22 190 LYS A O 1
ATOM 1592 N N . PHE A 1 191 ? -39.636 6.742 27.562 1.00 53.72 191 PHE A N 1
ATOM 1593 C CA . PHE A 1 191 ? -40.838 6.852 26.801 1.00 53.72 191 PHE A CA 1
ATOM 1594 C C . PHE A 1 191 ? -41.766 6.107 27.742 1.00 53.72 191 PHE A C 1
ATOM 1596 O O . PHE A 1 191 ? -41.811 4.875 27.741 1.00 53.72 191 PHE A O 1
ATOM 1603 N N . ASP A 1 192 ? -42.419 6.860 28.626 1.00 59.25 192 ASP A N 1
ATOM 1604 C CA . ASP A 1 192 ? -43.740 6.538 29.100 1.00 59.25 192 ASP A CA 1
ATOM 1605 C C . ASP A 1 192 ? -44.549 6.468 27.811 1.00 59.25 192 ASP A C 1
ATOM 1607 O O . ASP A 1 192 ? -45.252 7.389 27.403 1.00 59.25 192 ASP A O 1
ATOM 1611 N N . LEU A 1 193 ? -44.355 5.355 27.099 1.00 56.84 193 LEU A N 1
ATOM 1612 C CA . LEU A 1 193 ? -45.317 4.751 26.228 1.00 56.84 193 LEU A CA 1
ATOM 1613 C C . LEU A 1 193 ? -46.476 4.554 27.185 1.00 56.84 193 LEU A C 1
ATOM 1615 O O . LEU A 1 193 ? -46.568 3.522 27.850 1.00 56.84 193 LEU A O 1
ATOM 1619 N N . LYS A 1 194 ? -47.305 5.595 27.325 1.00 62.56 194 LYS A N 1
ATOM 1620 C CA . LYS A 1 194 ? -48.689 5.447 27.726 1.00 62.56 194 LYS A CA 1
ATOM 1621 C C . LYS A 1 194 ? -49.177 4.354 26.799 1.00 62.56 194 LYS A C 1
ATOM 1623 O O . LYS A 1 194 ? -49.331 4.578 25.603 1.00 62.56 194 LYS A O 1
ATOM 1628 N N . LYS A 1 195 ? -49.205 3.125 27.314 1.00 64.00 195 LYS A N 1
ATOM 1629 C CA . LYS A 1 195 ? -49.619 1.960 26.553 1.00 64.00 195 LYS A CA 1
ATOM 1630 C C . LYS A 1 195 ? -51.092 2.204 26.303 1.00 64.00 195 LYS A C 1
ATOM 1632 O O . LYS A 1 195 ? -51.907 1.943 27.184 1.00 64.00 195 LYS A O 1
ATOM 1637 N N . GLU A 1 196 ? -51.414 2.790 25.160 1.00 67.19 196 GLU A N 1
ATOM 1638 C CA . GLU A 1 196 ? -52.785 2.851 24.693 1.00 67.19 196 GLU A CA 1
ATOM 1639 C C . GLU A 1 196 ? -53.246 1.399 24.582 1.00 67.19 196 GLU A C 1
ATOM 1641 O O . GLU A 1 196 ? -52.674 0.591 23.845 1.00 67.19 196 GLU A O 1
ATOM 1646 N N . ARG A 1 197 ? -54.200 1.021 25.436 1.00 72.56 197 ARG A N 1
ATOM 1647 C CA . ARG A 1 197 ? -54.844 -0.286 25.362 1.00 72.56 197 ARG A CA 1
ATOM 1648 C C . ARG A 1 197 ? -55.789 -0.234 24.173 1.00 72.56 197 ARG A C 1
ATOM 1650 O O . ARG A 1 197 ? -56.931 0.171 24.321 1.00 72.56 197 ARG A O 1
ATOM 1657 N N . VAL A 1 198 ? -55.280 -0.606 23.008 1.00 69.75 198 VAL A N 1
ATOM 1658 C CA . VAL A 1 198 ? -56.077 -0.734 21.789 1.00 69.75 198 VAL A CA 1
ATOM 1659 C C . VAL A 1 198 ? -56.726 -2.113 21.808 1.00 69.75 198 VAL A C 1
ATOM 1661 O O . VAL A 1 198 ? -56.029 -3.124 21.942 1.00 69.75 198 VAL A O 1
ATOM 1664 N N . LEU A 1 199 ? -58.056 -2.163 21.751 1.00 82.75 199 LEU A N 1
ATOM 1665 C CA . LEU A 1 199 ? -58.789 -3.428 21.741 1.00 82.75 199 LEU A CA 1
ATOM 1666 C C . LEU A 1 199 ? -58.611 -4.129 20.387 1.00 82.75 199 LEU A C 1
ATOM 1668 O O . LEU A 1 199 ? -58.384 -3.496 19.356 1.00 82.75 199 LEU A O 1
ATOM 1672 N N . PHE A 1 200 ? -58.690 -5.460 20.384 1.00 60.81 200 PHE A N 1
ATOM 1673 C CA . PHE A 1 200 ? -58.536 -6.258 19.168 1.00 60.81 200 PHE A CA 1
ATOM 1674 C C . PHE A 1 200 ? -59.653 -5.906 18.170 1.00 60.81 200 PHE A C 1
ATOM 1676 O O . PHE A 1 200 ? -60.808 -6.264 18.380 1.00 60.81 200 PHE A O 1
ATOM 1683 N N . GLY A 1 201 ? -59.303 -5.163 17.116 1.00 76.75 201 GLY A N 1
ATOM 1684 C CA . GLY A 1 201 ? -60.242 -4.625 16.123 1.00 76.75 201 GLY A CA 1
ATOM 1685 C C . GLY A 1 201 ? -60.135 -3.110 15.918 1.00 76.75 201 GLY A C 1
ATOM 1686 O O . GLY A 1 201 ? -60.536 -2.617 14.866 1.00 76.75 201 GLY A O 1
ATOM 1687 N N . GLU A 1 202 ? -59.538 -2.373 16.859 1.00 73.94 202 GLU A N 1
ATOM 1688 C CA . GLU A 1 202 ? -59.255 -0.945 16.697 1.00 73.94 202 GLU A CA 1
ATOM 1689 C C . GLU A 1 202 ? -57.920 -0.715 15.975 1.00 73.94 202 GLU A C 1
ATOM 1691 O O . GLU A 1 202 ? -56.884 -1.309 16.286 1.00 73.94 202 GLU A O 1
ATOM 1696 N N . VAL A 1 203 ? -57.930 0.174 14.981 1.00 72.62 203 VAL A N 1
ATOM 1697 C CA . VAL A 1 203 ? -56.738 0.535 14.208 1.00 72.62 203 VAL A CA 1
ATOM 1698 C C . VAL A 1 203 ? -56.047 1.710 14.900 1.00 72.62 203 VAL A C 1
ATOM 1700 O O . VAL A 1 203 ? -56.437 2.857 14.719 1.00 72.62 203 VAL A O 1
ATOM 1703 N N . ALA A 1 204 ? -54.998 1.418 15.674 1.00 66.88 204 ALA A N 1
ATOM 1704 C CA . ALA A 1 204 ? -54.268 2.389 16.507 1.00 66.88 204 ALA A CA 1
ATOM 1705 C C . ALA A 1 204 ? -53.747 3.632 15.752 1.00 66.88 204 ALA A C 1
ATOM 1707 O O . ALA A 1 204 ? -53.606 4.710 16.315 1.00 66.88 204 ALA A O 1
ATOM 1708 N N . SER A 1 205 ? -53.427 3.491 14.467 1.00 73.25 205 SER A N 1
ATOM 1709 C CA . SER A 1 205 ? -53.107 4.615 13.585 1.00 73.25 205 SER A CA 1
ATOM 1710 C C . SER A 1 205 ? -53.426 4.212 12.153 1.00 73.25 205 SER A C 1
ATOM 1712 O O . SER A 1 205 ? -52.673 3.489 11.500 1.00 73.25 205 SER A O 1
ATOM 1714 N N . ALA A 1 206 ? -54.595 4.626 11.668 1.00 74.69 206 ALA A N 1
ATOM 1715 C CA . ALA A 1 206 ? -54.952 4.377 10.282 1.00 74.69 206 ALA A CA 1
ATOM 1716 C C . ALA A 1 206 ? -53.996 5.181 9.383 1.00 74.69 206 ALA A C 1
ATOM 1718 O O . ALA A 1 206 ? -53.874 6.399 9.564 1.00 74.69 206 ALA A O 1
ATOM 1719 N N . PRO A 1 207 ? -53.291 4.544 8.428 1.00 73.31 207 PRO A N 1
ATOM 1720 C CA . PRO A 1 207 ? -52.502 5.292 7.465 1.00 73.31 207 PRO A CA 1
ATOM 1721 C C . PRO A 1 207 ? -53.436 6.243 6.702 1.00 73.31 207 PRO A C 1
ATOM 1723 O O . PRO A 1 207 ? -54.572 5.865 6.399 1.00 73.31 207 PRO A O 1
ATOM 1726 N N . PRO A 1 208 ? -52.994 7.472 6.385 1.00 76.94 208 PRO A N 1
ATOM 1727 C CA . PRO A 1 208 ? -53.836 8.424 5.677 1.00 76.94 208 PRO A CA 1
ATOM 1728 C C . PRO A 1 208 ? -54.288 7.814 4.348 1.00 76.94 208 PRO A C 1
ATOM 1730 O O . PRO A 1 208 ? -53.468 7.404 3.522 1.00 76.94 208 PRO A O 1
ATOM 1733 N N . VAL A 1 209 ? -55.604 7.737 4.149 1.00 76.56 209 VAL A N 1
ATOM 1734 C CA . VAL A 1 209 ? -56.185 7.185 2.925 1.00 76.56 209 VAL A CA 1
ATOM 1735 C C . VAL A 1 209 ? -55.945 8.187 1.800 1.00 76.56 209 VAL A C 1
ATOM 1737 O O . VAL A 1 209 ? -56.547 9.258 1.756 1.00 76.56 209 VAL A O 1
ATOM 1740 N N . LEU A 1 210 ? -55.035 7.852 0.886 1.00 65.94 210 LEU A N 1
ATOM 1741 C CA . LEU A 1 210 ? -54.751 8.668 -0.291 1.00 65.94 210 LEU A CA 1
ATOM 1742 C C . LEU A 1 210 ? -55.908 8.536 -1.293 1.00 65.94 210 LEU A C 1
ATOM 1744 O O . LEU A 1 210 ? -55.916 7.649 -2.141 1.00 65.94 210 LEU A O 1
ATOM 1748 N N . THR A 1 211 ? -56.887 9.436 -1.207 1.00 67.00 211 THR A N 1
ATOM 1749 C CA . THR A 1 211 ? -58.052 9.507 -2.114 1.00 67.00 211 THR A CA 1
ATOM 1750 C C . THR A 1 211 ? -57.756 10.217 -3.442 1.00 67.00 211 THR A C 1
ATOM 1752 O O . THR A 1 211 ? -58.646 10.391 -4.277 1.00 67.00 211 THR A O 1
ATOM 1755 N N . ALA A 1 212 ? -56.509 10.634 -3.673 1.00 64.94 212 ALA A N 1
ATOM 1756 C CA . ALA A 1 212 ? -56.130 11.401 -4.851 1.00 64.94 212 ALA A CA 1
ATOM 1757 C C . ALA A 1 212 ? -56.112 10.526 -6.117 1.00 64.94 212 ALA A C 1
ATOM 1759 O O . ALA A 1 212 ? -55.122 9.859 -6.424 1.00 64.94 212 ALA A O 1
ATOM 1760 N N . LYS A 1 213 ? -57.200 10.570 -6.896 1.00 60.59 213 LYS A N 1
ATOM 1761 C CA . LYS A 1 213 ? -57.215 10.060 -8.273 1.00 60.59 213 LYS A CA 1
ATOM 1762 C C . LYS A 1 213 ? -56.303 10.936 -9.140 1.00 60.59 213 LYS A C 1
ATOM 1764 O O . LYS A 1 213 ? -56.520 12.142 -9.263 1.00 60.59 213 LYS A O 1
ATOM 1769 N N . LEU A 1 214 ? -55.283 10.334 -9.751 1.00 65.75 214 LEU A N 1
ATOM 1770 C CA . LEU A 1 214 ? -54.439 11.004 -10.744 1.00 65.75 214 LEU A CA 1
ATOM 1771 C C . LEU A 1 214 ? -55.323 11.476 -11.912 1.00 65.75 214 LEU A C 1
ATOM 1773 O O . LEU A 1 214 ? -55.983 10.663 -12.560 1.00 65.75 214 LEU A O 1
ATOM 1777 N N . LYS A 1 215 ? -55.349 12.788 -12.188 1.00 60.25 215 LYS A N 1
ATOM 1778 C CA . LYS A 1 215 ? -56.076 13.341 -13.343 1.00 60.25 215 LYS A CA 1
ATOM 1779 C C . LYS A 1 215 ? -55.554 12.670 -14.624 1.00 60.25 215 LYS A C 1
ATOM 1781 O O . LYS A 1 215 ? -54.371 12.799 -14.925 1.00 60.25 215 LYS A O 1
ATOM 1786 N N . LYS A 1 216 ? -56.454 12.022 -15.381 1.00 70.00 216 LYS A N 1
ATOM 1787 C CA . LYS A 1 216 ? -56.224 11.342 -16.680 1.00 70.00 216 LYS A CA 1
ATOM 1788 C C . LYS A 1 216 ? -55.599 9.932 -16.646 1.00 70.00 216 LYS A C 1
ATOM 1790 O O . LYS A 1 216 ? -55.104 9.483 -17.675 1.00 70.00 216 LYS A O 1
ATOM 1795 N N . ALA A 1 217 ? -55.619 9.212 -15.521 1.00 63.66 217 ALA A N 1
ATOM 1796 C CA . ALA A 1 217 ? -55.226 7.797 -15.532 1.00 63.66 217 ALA A CA 1
ATOM 1797 C C . ALA A 1 217 ? -56.349 6.917 -16.135 1.00 63.66 217 ALA A C 1
ATOM 1799 O O . ALA A 1 217 ? -57.487 7.032 -15.678 1.00 63.66 217 ALA A O 1
ATOM 1800 N N . PRO A 1 218 ? -56.070 6.058 -17.136 1.00 69.00 218 PRO A N 1
ATOM 1801 C CA . PRO A 1 218 ? -57.059 5.122 -17.669 1.00 69.00 218 PRO A CA 1
ATOM 1802 C C . PRO A 1 218 ? -57.404 4.036 -16.637 1.00 69.00 218 PRO A C 1
ATOM 1804 O O . PRO A 1 218 ? -56.541 3.588 -15.877 1.00 69.00 218 PRO A O 1
ATOM 1807 N N . GLU A 1 219 ? -58.669 3.616 -16.601 1.00 70.56 219 GLU A N 1
ATOM 1808 C CA . GLU A 1 219 ? -59.148 2.561 -15.704 1.00 70.56 219 GLU A CA 1
ATOM 1809 C C . GLU A 1 219 ? -58.581 1.204 -16.142 1.00 70.56 219 GLU A C 1
ATOM 1811 O O . GLU A 1 219 ? -59.050 0.581 -17.092 1.00 70.56 219 GLU A O 1
ATOM 1816 N N . PHE A 1 220 ? -57.528 0.737 -15.469 1.00 61.53 220 PHE A N 1
ATOM 1817 C CA . PHE A 1 220 ? -57.003 -0.604 -15.706 1.00 61.53 220 PHE A CA 1
ATOM 1818 C C . PHE A 1 220 ? -57.840 -1.641 -14.950 1.00 61.53 220 PHE A C 1
ATOM 1820 O O . PHE A 1 220 ? -57.945 -1.601 -13.722 1.00 61.53 220 PHE A O 1
ATOM 1827 N N . ASN A 1 221 ? -58.376 -2.623 -15.680 1.00 63.25 221 ASN A N 1
ATOM 1828 C CA . ASN A 1 221 ? -58.950 -3.834 -15.095 1.00 63.25 221 ASN A CA 1
ATOM 1829 C C . ASN A 1 221 ? -57.913 -4.496 -14.170 1.00 63.25 221 ASN A C 1
ATOM 1831 O O . ASN A 1 221 ? -56.789 -4.775 -14.590 1.00 63.25 221 ASN A O 1
ATOM 1835 N N . LYS A 1 222 ? -58.288 -4.719 -12.902 1.00 62.44 222 LYS A N 1
ATOM 1836 C CA . LYS A 1 222 ? -57.422 -5.237 -11.826 1.00 62.44 222 LYS A CA 1
ATOM 1837 C C . LYS A 1 222 ? -56.545 -6.401 -12.313 1.00 62.44 222 LYS A C 1
ATOM 1839 O O . LYS A 1 222 ? -57.043 -7.485 -12.622 1.00 62.44 222 LYS A O 1
ATOM 1844 N N . ALA A 1 223 ? -55.229 -6.188 -12.334 1.00 57.56 223 ALA A N 1
ATOM 1845 C CA . ALA A 1 223 ? -54.229 -7.195 -12.677 1.00 57.56 223 ALA A CA 1
ATOM 1846 C C . ALA A 1 223 ? -54.111 -8.243 -11.554 1.00 57.56 223 ALA A C 1
ATOM 1848 O O . ALA A 1 223 ? -53.224 -8.169 -10.714 1.00 57.56 223 ALA A O 1
ATOM 1849 N N . GLY A 1 224 ? -55.050 -9.191 -11.498 1.00 55.62 224 GLY A N 1
ATOM 1850 C CA . GLY A 1 224 ? -55.076 -10.223 -10.451 1.00 55.62 224 GLY A CA 1
ATOM 1851 C C . GLY A 1 224 ? -55.452 -11.631 -10.915 1.00 55.62 224 GLY A C 1
ATOM 1852 O O . GLY A 1 224 ? -55.336 -12.566 -10.134 1.00 55.62 224 GLY A O 1
ATOM 1853 N N . LYS A 1 225 ? -55.880 -11.818 -12.171 1.00 57.84 225 LYS A N 1
ATOM 1854 C CA . LYS A 1 225 ? -56.352 -13.123 -12.683 1.00 57.84 225 LYS A CA 1
ATOM 1855 C C . LYS A 1 225 ? -55.401 -13.822 -13.661 1.00 57.84 225 LYS A C 1
ATOM 1857 O O . LYS A 1 225 ? -55.785 -14.809 -14.275 1.00 57.84 225 LYS A O 1
ATOM 1862 N N . ARG A 1 226 ? -54.166 -13.342 -13.834 1.00 61.00 226 ARG A N 1
ATOM 1863 C CA . ARG A 1 226 ? -53.170 -14.055 -14.650 1.00 61.00 226 ARG A CA 1
ATOM 1864 C C . ARG A 1 226 ? -52.333 -14.946 -13.739 1.00 61.00 226 ARG A C 1
ATOM 1866 O O . ARG A 1 226 ? -51.521 -14.448 -12.964 1.00 61.00 226 ARG A O 1
ATOM 1873 N N . GLN A 1 227 ? -52.576 -16.255 -13.807 1.00 61.72 227 GLN A N 1
ATOM 1874 C CA . GLN A 1 227 ? -51.724 -17.258 -13.171 1.00 61.72 227 GLN A CA 1
ATOM 1875 C C . GLN A 1 227 ? -50.290 -17.092 -13.698 1.00 61.72 227 GLN A C 1
ATOM 1877 O O . GLN A 1 227 ? -50.064 -17.013 -14.905 1.00 61.72 227 GLN A O 1
ATOM 1882 N N . LEU A 1 228 ? -49.324 -16.974 -12.784 1.00 65.31 228 LEU A N 1
ATOM 1883 C CA . LEU A 1 228 ? -47.908 -16.860 -13.125 1.00 65.31 228 LEU A CA 1
ATOM 1884 C C . LEU A 1 228 ? -47.448 -18.173 -13.765 1.00 65.31 228 LEU A C 1
ATOM 1886 O O . LEU A 1 228 ? -47.443 -19.207 -13.101 1.00 65.31 228 LEU A O 1
ATOM 1890 N N . VAL A 1 229 ? -47.017 -18.109 -15.026 1.00 61.12 229 VAL A N 1
ATOM 1891 C CA . VAL A 1 229 ? -46.533 -19.251 -15.830 1.00 61.12 229 VAL A CA 1
ATOM 1892 C C . VAL A 1 229 ? -45.448 -20.061 -15.100 1.00 61.12 229 VAL A C 1
ATOM 1894 O O . VAL A 1 229 ? -45.369 -21.277 -15.234 1.00 61.12 229 VAL A O 1
ATOM 1897 N N . LEU A 1 230 ? -44.659 -19.402 -14.248 1.00 61.88 230 LEU A N 1
ATOM 1898 C CA . LEU A 1 230 ? -43.561 -20.013 -13.497 1.00 61.88 230 LEU A CA 1
ATOM 1899 C C . LEU A 1 230 ? -43.998 -20.951 -12.358 1.00 61.88 230 LEU A C 1
ATOM 1901 O O . LEU A 1 230 ? -43.164 -21.706 -11.870 1.00 61.88 230 LEU A O 1
ATOM 1905 N N . LYS A 1 231 ? -45.272 -20.947 -11.933 1.00 62.75 231 LYS A N 1
ATOM 1906 C CA . LYS A 1 231 ? -45.747 -21.876 -10.887 1.00 62.75 231 LYS A CA 1
ATOM 1907 C C . LYS A 1 231 ? -45.824 -23.333 -11.354 1.00 62.75 231 LYS A C 1
ATOM 1909 O O . LYS A 1 231 ? -45.773 -24.218 -10.512 1.00 62.75 231 LYS A O 1
ATOM 1914 N N . ASN A 1 232 ? -45.888 -23.581 -12.662 1.00 63.34 232 ASN A N 1
ATOM 1915 C CA . ASN A 1 232 ? -46.044 -24.934 -13.207 1.00 63.34 232 ASN A CA 1
ATOM 1916 C C . ASN A 1 232 ? -44.714 -25.571 -13.640 1.00 63.34 232 ASN A C 1
ATOM 1918 O O . ASN A 1 232 ? -44.711 -26.706 -14.102 1.00 63.34 232 ASN A O 1
ATOM 1922 N N . MET A 1 233 ? -43.591 -24.851 -13.527 1.00 71.25 233 MET A N 1
ATOM 1923 C CA . MET A 1 233 ? -42.289 -25.320 -14.021 1.00 71.25 233 MET A CA 1
ATOM 1924 C C . MET A 1 233 ? -41.344 -25.833 -12.931 1.00 71.25 233 MET A C 1
ATOM 1926 O O . MET A 1 233 ? -40.293 -26.372 -13.262 1.00 71.25 233 MET A O 1
ATOM 1930 N N . PHE A 1 234 ? -41.705 -25.713 -11.651 1.00 68.38 234 PHE A N 1
ATOM 1931 C CA . PHE A 1 234 ? -40.886 -26.229 -10.555 1.00 68.38 234 PHE A CA 1
ATOM 1932 C C . PHE A 1 234 ? -41.704 -27.178 -9.674 1.00 68.38 234 PHE A C 1
ATOM 1934 O O . PHE A 1 234 ? -42.717 -26.745 -9.119 1.00 68.38 234 PHE A O 1
ATOM 1941 N N . PRO A 1 235 ? -41.295 -28.452 -9.515 1.00 58.56 235 PRO A N 1
ATOM 1942 C CA . PRO A 1 235 ? -41.869 -29.309 -8.488 1.00 58.56 235 PRO A CA 1
ATOM 1943 C C . PRO A 1 235 ? -41.541 -28.713 -7.115 1.00 58.56 235 PRO A C 1
ATOM 1945 O O . PRO A 1 235 ? -40.403 -28.322 -6.853 1.00 58.56 235 PRO A O 1
ATOM 1948 N N . SER A 1 236 ? -42.548 -28.608 -6.248 1.00 54.81 236 SER A N 1
ATOM 1949 C CA . SER A 1 236 ? -42.381 -28.161 -4.866 1.00 54.81 236 SER A CA 1
ATOM 1950 C C . SER A 1 236 ? -41.481 -29.147 -4.128 1.00 54.81 236 SER A C 1
ATOM 1952 O O . SER A 1 236 ? -41.918 -30.233 -3.747 1.00 54.81 236 SER A O 1
ATOM 1954 N N . ILE A 1 237 ? -40.213 -28.778 -3.964 1.00 58.69 237 ILE A N 1
ATOM 1955 C CA . ILE A 1 237 ? -39.257 -29.525 -3.154 1.00 58.69 237 ILE A CA 1
ATOM 1956 C C . ILE A 1 237 ? -39.753 -29.442 -1.709 1.00 58.69 237 ILE A C 1
ATOM 1958 O O . ILE A 1 237 ? -39.788 -28.368 -1.112 1.00 58.69 237 ILE A O 1
ATOM 1962 N N . VAL A 1 238 ? -40.195 -30.581 -1.182 1.00 54.25 238 VAL A N 1
ATOM 1963 C CA . VAL A 1 238 ? -40.452 -30.775 0.243 1.00 54.25 238 VAL A CA 1
ATOM 1964 C C . VAL A 1 238 ? -39.084 -30.790 0.921 1.00 54.25 238 VAL A C 1
ATOM 1966 O O . VAL A 1 238 ? -38.330 -31.750 0.773 1.00 54.25 238 VAL A O 1
ATOM 1969 N N . GLU A 1 239 ? -38.726 -29.698 1.593 1.00 51.50 239 GLU A N 1
ATOM 1970 C CA . GLU A 1 239 ? -37.504 -29.644 2.396 1.00 51.50 239 GLU A CA 1
ATOM 1971 C C . GLU A 1 239 ? -37.709 -30.434 3.700 1.00 51.50 239 GLU A C 1
ATOM 1973 O O . GLU A 1 239 ? -38.679 -30.170 4.416 1.00 51.50 239 GLU A O 1
ATOM 1978 N N . PRO A 1 240 ? -36.834 -31.397 4.041 1.00 46.84 240 PRO A N 1
ATOM 1979 C CA . PRO A 1 240 ? -36.824 -31.977 5.373 1.00 46.84 240 PRO A CA 1
ATOM 1980 C C . PRO A 1 240 ? -36.224 -30.982 6.375 1.00 46.84 240 PRO A C 1
ATOM 1982 O O . PRO A 1 240 ? -35.269 -30.263 6.079 1.00 46.84 240 PRO A O 1
ATOM 1985 N N . GLU A 1 241 ? -36.786 -30.968 7.582 1.00 53.53 241 GLU A N 1
ATOM 1986 C CA . GLU A 1 241 ? -36.346 -30.155 8.715 1.00 53.53 241 GLU A CA 1
ATOM 1987 C C . GLU A 1 241 ? -34.939 -30.561 9.192 1.00 53.53 241 GLU A C 1
ATOM 1989 O O . GLU A 1 241 ? -34.765 -31.321 10.147 1.00 53.53 241 GLU A O 1
ATOM 1994 N N . GLU A 1 242 ? -33.896 -30.038 8.549 1.00 46.34 242 GLU A N 1
ATOM 1995 C CA . GLU A 1 242 ? -32.543 -30.111 9.087 1.00 46.34 242 GLU A CA 1
ATOM 1996 C C . GLU A 1 242 ? -32.281 -28.945 10.045 1.00 46.34 242 GLU A C 1
ATOM 1998 O O . GLU A 1 242 ? -32.422 -27.761 9.736 1.00 46.34 242 GLU A O 1
ATOM 2003 N N . LYS A 1 243 ? -31.895 -29.318 11.266 1.00 45.69 243 LYS A N 1
ATOM 2004 C CA . LYS A 1 243 ? -31.554 -28.433 12.378 1.00 45.69 243 LYS A CA 1
ATOM 2005 C C . LYS A 1 243 ? -30.586 -27.340 11.922 1.00 45.69 243 LYS A C 1
ATOM 2007 O O . LYS A 1 243 ? -29.442 -27.616 11.567 1.00 45.69 243 LYS A O 1
ATOM 2012 N N . ASN A 1 244 ? -31.032 -26.091 12.040 1.00 41.84 244 ASN A N 1
ATOM 2013 C CA . ASN A 1 244 ? -30.231 -24.879 11.890 1.00 41.84 244 ASN A CA 1
ATOM 2014 C C . ASN A 1 244 ? -29.070 -24.843 12.903 1.00 41.84 244 ASN A C 1
ATOM 2016 O O . ASN A 1 244 ? -29.140 -24.179 13.938 1.00 41.84 244 ASN A O 1
ATOM 2020 N N . VAL A 1 245 ? -27.966 -25.526 12.602 1.00 49.53 245 VAL A N 1
ATOM 2021 C CA . VAL A 1 245 ? -26.673 -25.221 13.212 1.00 49.53 245 VAL A CA 1
ATOM 2022 C C . VAL A 1 245 ? -26.144 -23.991 12.487 1.00 49.53 245 VAL A C 1
ATOM 2024 O O . VAL A 1 245 ? -25.757 -24.053 11.321 1.00 49.53 245 VAL A O 1
ATOM 2027 N N . ALA A 1 246 ? -26.183 -22.845 13.167 1.00 46.19 246 ALA A N 1
ATOM 2028 C CA . ALA A 1 246 ? -25.718 -21.577 12.623 1.00 46.19 246 ALA A CA 1
ATOM 2029 C C . ALA A 1 246 ? -24.310 -21.734 12.009 1.00 46.19 246 ALA A C 1
ATOM 2031 O O . ALA A 1 246 ? -23.409 -22.240 12.686 1.00 46.19 246 ALA A O 1
ATOM 2032 N N . PRO A 1 247 ? -24.071 -21.293 10.757 1.00 48.06 247 PRO A N 1
ATOM 2033 C CA . PRO A 1 247 ? -22.759 -21.423 10.147 1.00 48.06 247 PRO A CA 1
ATOM 2034 C C . PRO A 1 247 ? -21.762 -20.582 10.941 1.00 48.06 247 PRO A C 1
ATOM 2036 O O . PRO A 1 247 ? -21.817 -19.347 10.966 1.00 48.06 247 PRO A O 1
ATOM 2039 N N . LEU A 1 248 ? -20.825 -21.274 11.583 1.00 55.25 248 LEU A N 1
ATOM 2040 C CA . LEU A 1 248 ? -19.736 -20.730 12.383 1.00 55.25 248 LEU A CA 1
ATOM 2041 C C . LEU A 1 248 ? -18.690 -20.023 11.491 1.00 55.25 248 LEU A C 1
ATOM 2043 O O . LEU A 1 248 ? -17.504 -20.309 11.578 1.00 55.25 248 LEU A O 1
ATOM 2047 N N . SER A 1 249 ? -19.079 -19.162 10.538 1.00 55.94 249 SER A N 1
ATOM 2048 C CA . SER A 1 249 ? -18.132 -18.762 9.485 1.00 55.94 249 SER A CA 1
ATOM 2049 C C . SER A 1 249 ? -18.389 -17.417 8.791 1.00 55.94 249 SER A C 1
ATOM 2051 O O . SER A 1 249 ? -18.133 -17.264 7.595 1.00 55.94 249 SER A O 1
ATOM 2053 N N . LYS A 1 250 ? -18.781 -16.358 9.514 1.00 56.62 250 LYS A N 1
ATOM 2054 C CA . LYS A 1 250 ? -18.684 -14.995 8.935 1.00 56.62 250 LYS A CA 1
ATOM 2055 C C . LYS A 1 250 ? -17.234 -14.615 8.569 1.00 56.62 250 LYS A C 1
ATOM 2057 O O . LYS A 1 250 ? -17.031 -13.842 7.640 1.00 56.62 250 LYS A O 1
ATOM 2062 N N . LYS A 1 251 ? -16.229 -15.218 9.223 1.00 62.34 251 LYS A N 1
ATOM 2063 C CA . LYS A 1 251 ? -14.794 -14.995 8.944 1.00 62.34 251 LYS A CA 1
ATOM 2064 C C . LYS A 1 251 ? -14.261 -15.747 7.714 1.00 62.34 251 LYS A C 1
ATOM 2066 O O . LYS A 1 251 ? -13.228 -15.367 7.181 1.00 62.34 251 LYS A O 1
ATOM 2071 N N . TRP A 1 252 ? -14.957 -16.780 7.232 1.00 67.50 252 TRP A N 1
ATOM 2072 C CA . TRP A 1 252 ? -14.465 -17.606 6.119 1.00 67.50 252 TRP A CA 1
ATOM 2073 C C . TRP A 1 252 ? -14.755 -16.999 4.748 1.00 67.50 252 TRP A C 1
ATOM 2075 O O . TRP A 1 252 ? -14.126 -17.380 3.766 1.00 67.50 252 TRP A O 1
ATOM 2085 N N . LYS A 1 253 ? -15.666 -16.026 4.646 1.00 72.06 253 LYS A N 1
ATOM 2086 C CA . LYS A 1 253 ? -16.016 -15.430 3.348 1.00 72.06 253 LYS A CA 1
ATOM 2087 C C . LYS A 1 253 ? -14.842 -14.677 2.703 1.00 72.06 253 LYS A C 1
ATOM 2089 O O . LYS A 1 253 ? -14.717 -14.730 1.487 1.00 72.06 253 LYS A O 1
ATOM 2094 N N . ASN A 1 254 ? -13.931 -14.114 3.503 1.00 78.56 254 ASN A N 1
ATOM 2095 C CA . ASN A 1 254 ? -12.855 -13.236 3.021 1.00 78.56 254 ASN A CA 1
ATOM 2096 C C . ASN A 1 254 ? -11.443 -13.866 3.040 1.00 78.56 254 ASN A C 1
ATOM 2098 O O . ASN A 1 254 ? -10.471 -13.158 2.801 1.00 78.56 254 ASN A O 1
ATOM 2102 N N . MET A 1 255 ? -11.293 -15.160 3.352 1.00 84.31 255 MET A N 1
ATOM 2103 C CA . MET A 1 255 ? -9.972 -15.816 3.353 1.00 84.31 255 MET A CA 1
ATOM 2104 C C . MET A 1 255 ? -9.552 -16.284 1.955 1.00 84.31 255 MET A C 1
ATOM 2106 O O . MET A 1 255 ? -10.399 -16.640 1.132 1.00 84.31 255 MET A O 1
ATOM 2110 N N . GLN A 1 256 ? -8.238 -16.326 1.716 1.00 90.12 256 GLN A N 1
ATOM 2111 C CA . GLN A 1 256 ? -7.647 -16.939 0.524 1.00 90.12 256 GLN A CA 1
ATOM 2112 C C . GLN A 1 256 ? -8.007 -18.438 0.453 1.00 90.12 256 GLN A C 1
ATOM 2114 O O . GLN A 1 256 ? -8.102 -19.089 1.498 1.00 90.12 256 GLN A O 1
ATOM 2119 N N . PRO A 1 257 ? -8.217 -19.008 -0.748 1.00 86.44 257 PRO A N 1
ATOM 2120 C CA . PRO A 1 257 ? -8.675 -20.388 -0.910 1.00 86.44 257 PRO A CA 1
ATOM 2121 C C . PRO A 1 257 ? -7.683 -21.423 -0.360 1.00 86.44 257 PRO A C 1
ATOM 2123 O O . PRO A 1 257 ? -8.114 -22.438 0.178 1.00 86.44 257 PRO A O 1
ATOM 2126 N N . GLU A 1 258 ? -6.378 -21.159 -0.426 1.00 87.62 258 GLU A N 1
ATOM 2127 C CA . GLU A 1 258 ? -5.339 -22.037 0.135 1.00 87.62 258 GLU A CA 1
ATOM 2128 C C . GLU A 1 258 ? -5.429 -22.134 1.660 1.00 87.62 258 GLU A C 1
ATOM 2130 O O . GLU A 1 258 ? -5.448 -23.227 2.222 1.00 87.62 258 GLU A O 1
ATOM 2135 N N . LEU A 1 259 ? -5.599 -20.994 2.334 1.00 86.75 259 LEU A N 1
ATOM 2136 C CA . LEU A 1 259 ? -5.724 -20.952 3.790 1.00 86.75 259 LEU A CA 1
ATOM 2137 C C . LEU A 1 259 ? -6.987 -21.688 4.273 1.00 86.75 259 LEU A C 1
ATOM 2139 O O . LEU A 1 259 ? -6.969 -22.329 5.320 1.00 86.75 259 LEU A O 1
ATOM 2143 N N . LYS A 1 260 ? -8.075 -21.646 3.488 1.00 87.62 260 LYS A N 1
ATOM 2144 C CA . LYS A 1 260 ? -9.297 -22.419 3.769 1.00 87.62 260 LYS A CA 1
ATOM 2145 C C . LYS A 1 260 ? -9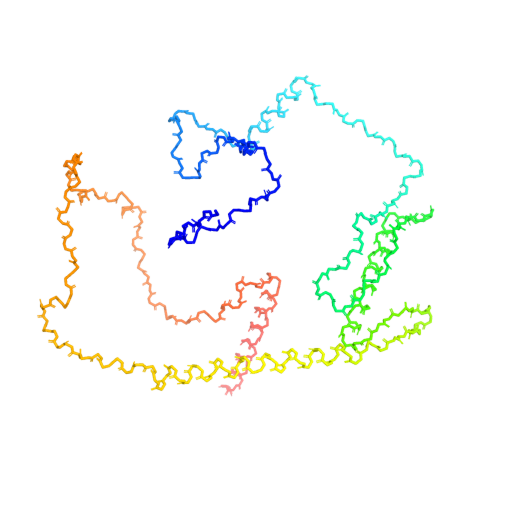.053 -23.922 3.698 1.00 87.62 260 LYS A C 1
ATOM 2147 O O . LYS A 1 260 ? -9.539 -24.643 4.562 1.00 87.62 260 LYS A O 1
ATOM 2152 N N . LYS A 1 261 ? -8.310 -24.387 2.687 1.00 90.38 261 LYS A N 1
ATOM 2153 C CA . LYS A 1 261 ? -7.966 -25.809 2.544 1.00 90.38 261 LYS A CA 1
ATOM 2154 C C . LYS A 1 261 ? -7.155 -26.297 3.745 1.00 90.38 261 LYS A C 1
ATOM 2156 O O . LYS A 1 261 ? -7.494 -27.331 4.308 1.00 90.38 261 LYS A O 1
ATOM 2161 N N . ASN A 1 262 ? -6.160 -25.524 4.181 1.00 91.12 262 ASN A N 1
ATOM 2162 C CA . ASN A 1 262 ? -5.325 -25.883 5.332 1.00 91.12 262 ASN A CA 1
ATOM 2163 C C . ASN A 1 262 ? -6.140 -25.982 6.632 1.00 91.12 262 ASN A C 1
ATOM 2165 O O . ASN A 1 262 ? -6.025 -26.969 7.353 1.00 91.12 262 ASN A O 1
ATOM 2169 N N . LEU A 1 263 ? -7.026 -25.014 6.890 1.00 91.19 263 LEU A N 1
ATOM 2170 C CA . LEU A 1 263 ? -7.897 -25.035 8.071 1.00 91.19 263 LEU A CA 1
ATOM 2171 C C . LEU A 1 263 ? -8.887 -26.208 8.061 1.00 91.19 263 LEU A C 1
ATOM 2173 O O . LEU A 1 263 ? -9.177 -26.777 9.113 1.00 91.19 263 LEU A O 1
ATOM 2177 N N . GLU A 1 264 ? -9.401 -26.596 6.891 1.00 91.19 264 GLU A N 1
ATOM 2178 C CA . GLU A 1 264 ? -10.288 -27.760 6.788 1.00 91.19 264 GLU A CA 1
ATOM 2179 C C . GLU A 1 264 ? -9.526 -29.071 7.046 1.00 91.19 264 GLU A C 1
ATOM 2181 O O . GLU A 1 264 ? -10.037 -29.954 7.733 1.00 91.19 264 GLU A O 1
ATOM 2186 N N . ILE A 1 265 ? -8.275 -29.176 6.585 1.00 95.75 265 ILE A N 1
ATOM 2187 C CA . ILE A 1 265 ? -7.398 -30.320 6.884 1.00 95.75 265 ILE A CA 1
ATOM 2188 C C . ILE A 1 265 ? -7.136 -30.422 8.394 1.00 95.75 265 ILE A C 1
ATOM 2190 O O . ILE A 1 265 ? -7.275 -31.502 8.975 1.00 95.75 265 ILE A O 1
ATOM 2194 N N . GLU A 1 266 ? -6.811 -29.308 9.056 1.00 93.69 266 GLU A N 1
ATOM 2195 C CA . GLU A 1 266 ? -6.605 -29.269 10.511 1.00 93.69 266 GLU A CA 1
ATOM 2196 C C . GLU A 1 266 ? -7.867 -29.670 11.279 1.00 93.69 266 GLU A C 1
ATOM 2198 O O . GLU A 1 266 ? -7.805 -30.471 12.217 1.00 93.69 266 GLU A O 1
ATOM 2203 N N . ARG A 1 267 ? -9.031 -29.171 10.846 1.00 94.38 267 ARG A N 1
ATOM 2204 C CA . ARG A 1 267 ? -10.330 -29.540 11.415 1.00 94.38 267 ARG A CA 1
ATOM 2205 C C . ARG A 1 267 ? -10.582 -31.042 11.303 1.00 94.38 267 ARG A C 1
ATOM 2207 O O . ARG A 1 267 ? -10.973 -31.659 12.294 1.00 94.38 267 ARG A O 1
ATOM 2214 N N . LEU A 1 268 ? -10.358 -31.641 10.132 1.00 95.81 268 LEU A N 1
ATOM 2215 C CA . LEU A 1 268 ? -10.537 -33.083 9.934 1.00 95.81 268 LEU A CA 1
ATOM 2216 C C . LEU A 1 268 ? -9.603 -33.891 10.841 1.00 95.81 268 LEU A C 1
ATOM 2218 O O . LEU A 1 268 ? -10.054 -34.838 11.488 1.00 95.81 268 LEU A O 1
ATOM 2222 N N . ARG A 1 269 ? -8.338 -33.472 10.965 1.00 96.56 269 ARG A N 1
ATOM 2223 C CA . ARG A 1 269 ? -7.352 -34.103 11.855 1.00 96.56 269 ARG A CA 1
ATOM 2224 C C . ARG A 1 269 ? -7.794 -34.059 13.320 1.00 96.56 269 ARG A C 1
ATOM 2226 O O . ARG A 1 269 ? -7.738 -35.076 14.008 1.00 96.56 269 ARG A O 1
ATOM 2233 N N . ALA A 1 270 ? -8.282 -32.910 13.790 1.00 95.62 270 ALA A N 1
ATOM 2234 C CA . ALA A 1 270 ? -8.789 -32.753 15.154 1.00 95.62 270 ALA A CA 1
ATOM 2235 C C . ALA A 1 270 ? -10.019 -33.637 15.421 1.00 95.62 270 ALA A C 1
ATOM 2237 O O . ALA A 1 270 ? -10.108 -34.284 16.464 1.00 95.62 270 ALA A O 1
ATOM 2238 N N . VAL A 1 271 ? -10.947 -33.718 14.462 1.00 96.19 271 VAL A N 1
ATOM 2239 C CA . VAL A 1 271 ? -12.133 -34.583 14.562 1.00 96.19 271 VAL A CA 1
ATOM 2240 C C . VAL A 1 271 ? -11.742 -36.060 14.606 1.00 96.19 271 VAL A C 1
ATOM 2242 O O . VAL A 1 271 ? -12.303 -36.811 15.403 1.00 96.19 271 VAL A O 1
ATOM 2245 N N . GLN A 1 272 ? -10.782 -36.491 13.787 1.00 96.88 272 GLN A N 1
ATOM 2246 C CA . GLN A 1 272 ? -10.281 -37.868 13.804 1.00 96.88 272 GLN A CA 1
ATOM 2247 C C . GLN A 1 272 ? -9.633 -38.215 15.147 1.00 96.88 272 GLN A C 1
ATOM 2249 O O . GLN A 1 272 ? -10.001 -39.220 15.752 1.00 96.88 272 GLN A O 1
ATOM 2254 N N . LEU A 1 273 ? -8.748 -37.354 15.660 1.00 97.31 273 LEU A N 1
ATOM 2255 C CA . LEU A 1 273 ? -8.133 -37.533 16.979 1.00 97.31 273 LEU A CA 1
ATOM 2256 C C . LEU A 1 273 ? -9.180 -37.611 18.090 1.00 97.31 273 LEU A C 1
ATOM 2258 O O . LEU A 1 273 ? -9.117 -38.500 18.936 1.00 97.31 273 LEU A O 1
ATOM 2262 N N . TYR A 1 274 ? -10.179 -36.728 18.060 1.00 97.12 274 TYR A N 1
ATOM 2263 C CA . TYR A 1 274 ? -11.278 -36.757 19.018 1.00 97.12 274 TYR A CA 1
ATOM 2264 C C . TYR A 1 274 ? -12.058 -38.076 18.953 1.00 97.12 274 TYR A C 1
ATOM 2266 O O . TYR A 1 274 ? -12.361 -38.661 19.991 1.00 97.12 274 TYR A O 1
ATOM 2274 N N . ARG A 1 275 ? -12.346 -38.586 17.748 1.00 96.69 275 ARG A N 1
ATOM 2275 C CA . ARG A 1 275 ? -13.012 -39.885 17.563 1.00 96.69 275 ARG A CA 1
ATOM 2276 C C . ARG A 1 275 ? -12.177 -41.037 18.120 1.00 96.69 275 ARG A C 1
ATOM 2278 O O . ARG A 1 275 ? -12.731 -41.855 18.844 1.00 96.69 275 ARG A O 1
ATOM 2285 N N . MET A 1 276 ? -10.870 -41.062 17.848 1.00 95.88 276 MET A N 1
ATOM 2286 C CA . MET A 1 276 ? -9.950 -42.073 18.390 1.00 95.88 276 MET A CA 1
ATOM 2287 C C . MET A 1 276 ? -9.859 -42.006 19.919 1.00 95.88 276 MET A C 1
ATOM 2289 O O . MET A 1 276 ? -9.843 -43.028 20.595 1.00 95.88 276 MET A O 1
ATOM 2293 N N . MET A 1 277 ? -9.809 -40.801 20.487 1.00 95.62 277 MET A N 1
ATOM 2294 C CA . MET A 1 277 ? -9.786 -40.614 21.938 1.00 95.62 277 MET A CA 1
ATOM 2295 C C . MET A 1 277 ? -11.106 -41.061 22.574 1.00 95.62 277 MET A C 1
ATOM 2297 O O . MET A 1 277 ? -11.105 -41.711 23.616 1.00 95.62 277 MET A O 1
ATOM 2301 N N . LYS A 1 278 ? -12.238 -40.756 21.930 1.00 97.06 278 LYS A N 1
ATOM 2302 C CA . LYS A 1 278 ? -13.562 -41.179 22.388 1.00 97.06 278 LYS A CA 1
ATOM 2303 C C . LYS A 1 278 ? -13.729 -42.698 22.312 1.00 97.06 278 LYS A C 1
ATOM 2305 O O . LYS A 1 278 ? -14.273 -43.268 23.249 1.00 97.06 278 LYS A O 1
ATOM 2310 N N . SER A 1 279 ? -13.256 -43.347 21.244 1.00 93.56 279 SER A N 1
ATOM 2311 C CA . SER A 1 279 ? -13.314 -44.809 21.125 1.00 93.56 279 SER A CA 1
ATOM 2312 C C . SER A 1 279 ? -12.435 -45.494 22.169 1.00 93.56 279 SER A C 1
ATOM 2314 O O . SER A 1 279 ? -12.877 -46.457 22.774 1.00 93.56 279 SER A O 1
ATOM 2316 N N . LYS A 1 280 ? -11.239 -44.953 22.451 1.00 90.00 280 LYS A N 1
ATOM 2317 C CA . LYS A 1 280 ? -10.370 -45.444 23.534 1.00 90.00 280 LYS A CA 1
ATOM 2318 C C . LYS A 1 280 ? -10.974 -45.270 24.926 1.00 90.00 280 LYS A C 1
ATOM 2320 O O . LYS A 1 280 ? -10.692 -46.075 25.790 1.00 90.00 280 LYS A O 1
ATOM 2325 N N . LYS A 1 281 ? -11.761 -44.213 25.155 1.00 87.62 281 LYS A N 1
ATOM 2326 C CA . LYS A 1 281 ? -12.438 -43.971 26.441 1.00 87.62 281 LYS A CA 1
ATOM 2327 C C . LYS A 1 281 ? -13.684 -44.847 26.635 1.00 87.62 281 LYS A C 1
ATOM 2329 O O . LYS A 1 281 ? -14.161 -44.977 27.755 1.00 87.62 281 LYS A O 1
ATOM 2334 N N . ALA A 1 282 ? -14.256 -45.348 25.544 1.00 77.44 282 ALA A N 1
ATOM 2335 C CA . ALA A 1 282 ? -15.435 -46.210 25.564 1.00 77.44 282 ALA A CA 1
ATOM 2336 C C . ALA A 1 282 ? -15.089 -47.711 25.584 1.00 77.44 282 ALA A C 1
ATOM 2338 O O . ALA A 1 282 ? -15.996 -48.516 25.777 1.00 77.44 282 ALA A O 1
ATOM 2339 N N . SER A 1 283 ? -13.819 -48.060 25.355 1.00 63.88 283 SER A N 1
ATOM 2340 C CA . SER A 1 283 ? -13.253 -49.400 25.538 1.00 63.88 283 SER A CA 1
ATOM 2341 C C . SER A 1 283 ? -12.601 -49.518 26.906 1.00 63.88 283 SER A C 1
ATOM 2343 O O . SER A 1 283 ? -12.461 -50.681 27.333 1.00 63.88 283 SER A O 1
#

Foldseek 3Di:
DDDDDDDPDDDPPDPDPPPDPDDPPPPPPPVPPDPPHPDPDPPDDDDDPVVVVVVVVVVCVVVVVPPPPDDPDDDPPPKDKDADPDDPDDDPPDPDDDDDDDRIDIDDPPADPVNSVVVVVVVVVVVVVQVVVCVVQVWHWDDADPVGDTDIDRHDCVSVVVVVVVVVVVVVVVVVVVVVVVCCVVPVPPPPPVVPPAPDPDDPDDDPPPPDDDPPDDDDDDPDPDDDPVVVVDDPPPDDDDDPPDPPPPPPVPDDPVVVVVVVVVVVVVVVVVVVVVVVVVD